Protein AF-A0A352FKL6-F1 (afdb_monomer)

pLDDT: mean 85.06, std 14.04, range [44.56, 97.81]

Nearest PDB structures (foldseek):
  7xn7-assembly1_q  TM=3.702E-01  e=4.424E+00  Komagataella phaffii
  3mv2-assembly1_B  TM=4.252E-01  e=7.227E+00  Saccharomyces cerevisiae

Solvent-accessible surface area (backbone atoms only — not comparable to full-atom values): 12739 Å² total; per-residue (Å²): 120,70,67,62,56,55,53,53,54,52,52,54,52,54,50,51,53,50,52,55,53,57,75,68,61,71,79,84,77,75,89,70,74,68,76,76,78,76,82,77,80,51,102,76,73,73,86,62,63,62,64,55,52,51,53,52,50,50,54,52,51,51,53,50,50,54,52,49,53,34,39,56,36,18,67,73,64,40,66,65,34,52,61,50,32,53,71,70,68,43,64,67,57,29,47,51,31,51,43,40,43,55,70,68,45,87,48,70,69,51,48,50,52,52,49,51,50,36,62,75,67,71,48,86,49,44,59,61,54,23,49,51,47,38,57,55,25,70,77,60,62,34,58,72,38,50,55,49,31,47,44,38,19,17,52,23,45,36,33,57,58,30,38,53,50,51,54,50,51,51,49,37,44,76,70,58,58,36,62,92,59,51,43,63,54,52,46,51,50,56,61,54,34,57,68,62,30,42,74,65,31,57,69,34,73,50,16,51,54,32,52,52,52,50,57,50,50,43,55,53,30,52,52,54,44,53,63,78,73,110

Mean predicted aligned error: 13.2 Å

Secondary structure (DSSP, 8-state):
-HHHHHHHHHHHHHHHHHHHHHHT------TT-PPP------TT--S-HHHHHHHHHHHHHHHHHHHHHHHHHHHTT-THHHHHHHHHT-HHHHHHHHHHHHHH--SHHHHHHHHHHHHHTTPPPPHHHHHHHHHHHHHS--HHHHHHHHHHHHHTT-HHHHHHHHHHHHHHHHTT-STT--HHHHHHHHHHHHTTS-HHHHHSHHHHHHHHHHHHHHHHHHHHHHHTT-

Sequence (230 aa):
MVSLFITTLAILFVLGIGLYFWQKSTPDNSERVLPPNADFNGLFGGDSSSNNQEQTQMEIAERQQEATSLIDRARNGDRAALSEAHKVGDTDLYDRVLNEFVQGVTSDPDLLSLMSFVSQNELPVNSGVAKAVIASWQKLPNRSGTIKALHFAALSNNADLFRETVEQALQLWREGKLTGISAIEMRALFEGEFWILSSHSRRSGAGFILKRTLANARRELEAAASEAQA

Structure (mmCIF, N/CA/C/O backbone):
data_AF-A0A352FKL6-F1
#
_entry.id   AF-A0A352FKL6-F1
#
loop_
_atom_site.group_PDB
_atom_site.id
_atom_site.type_symbol
_atom_site.label_atom_id
_atom_site.label_alt_id
_atom_site.label_comp_id
_atom_site.label_asym_id
_atom_site.label_entity_id
_atom_site.label_seq_id
_atom_site.pdbx_PDB_ins_code
_atom_site.Cartn_x
_atom_site.Cartn_y
_atom_site.Cartn_z
_atom_site.occupancy
_atom_site.B_iso_or_equiv
_atom_site.auth_seq_id
_atom_site.auth_comp_id
_atom_site.auth_asym_id
_atom_site.auth_atom_id
_atom_site.pdbx_PDB_model_num
ATOM 1 N N . MET A 1 1 ? -35.640 34.175 -26.283 1.00 57.66 1 MET A N 1
ATOM 2 C CA . MET A 1 1 ? -36.078 33.219 -25.238 1.00 57.66 1 MET A CA 1
ATOM 3 C C . MET A 1 1 ? -34.962 32.280 -24.772 1.00 57.66 1 MET A C 1
ATOM 5 O O . MET A 1 1 ? -34.917 31.994 -23.588 1.00 57.66 1 MET A O 1
ATOM 9 N N . VAL A 1 2 ? -34.030 31.852 -25.636 1.00 60.69 2 VAL A N 1
ATOM 10 C CA . VAL A 1 2 ? -32.923 30.935 -25.268 1.00 60.69 2 VAL A CA 1
ATOM 11 C C . VAL A 1 2 ? -31.914 31.542 -24.274 1.00 60.69 2 VAL A C 1
ATOM 13 O O . VAL A 1 2 ? -31.411 30.839 -23.404 1.00 60.69 2 VAL A O 1
ATOM 16 N N . SER A 1 3 ? -31.665 32.854 -24.332 1.00 68.00 3 SER A N 1
ATOM 17 C CA . SER A 1 3 ? -30.719 33.533 -23.431 1.00 68.00 3 SER A CA 1
ATOM 18 C C . SER A 1 3 ? -31.125 33.479 -21.955 1.00 68.00 3 SER A C 1
ATOM 20 O O . SER A 1 3 ? -30.257 33.338 -21.101 1.00 68.00 3 SER A O 1
ATOM 22 N N . LEU A 1 4 ? -32.430 33.519 -21.655 1.00 74.81 4 LEU A N 1
ATOM 23 C CA . LEU A 1 4 ? -32.937 33.491 -20.278 1.00 74.81 4 LEU A CA 1
ATOM 24 C C . LEU A 1 4 ? -32.725 32.130 -19.602 1.00 74.81 4 LEU A C 1
ATOM 26 O O . LEU A 1 4 ? -32.434 32.092 -18.405 1.00 74.81 4 LEU A O 1
ATOM 30 N N . PHE A 1 5 ? -32.806 31.035 -20.369 1.00 76.19 5 PHE A N 1
ATOM 31 C CA . PHE A 1 5 ? -32.549 29.676 -19.879 1.00 76.19 5 PHE A CA 1
ATOM 32 C C . PHE A 1 5 ? -31.075 29.458 -19.530 1.00 76.19 5 PHE A C 1
ATOM 34 O O . PHE A 1 5 ? -30.762 28.868 -18.501 1.00 76.19 5 PHE A O 1
ATOM 41 N N . ILE A 1 6 ? -30.159 29.983 -20.349 1.00 79.94 6 ILE A N 1
ATOM 42 C CA . ILE A 1 6 ? -28.717 29.844 -20.105 1.00 79.94 6 ILE A CA 1
ATOM 43 C C . ILE A 1 6 ? -28.316 30.604 -18.833 1.00 79.94 6 ILE A C 1
ATOM 45 O O . ILE A 1 6 ? -27.575 30.077 -18.004 1.00 79.94 6 ILE A O 1
ATOM 49 N N . THR A 1 7 ? -28.856 31.809 -18.624 1.00 82.12 7 THR A N 1
ATOM 50 C CA . THR A 1 7 ? -28.577 32.590 -17.410 1.00 82.12 7 THR A CA 1
ATOM 51 C C . THR A 1 7 ? -29.145 31.949 -16.146 1.00 82.12 7 THR A C 1
ATOM 53 O O . THR A 1 7 ? -28.477 31.960 -15.117 1.00 82.12 7 THR A O 1
ATOM 56 N N . THR A 1 8 ? -30.335 31.343 -16.202 1.00 85.19 8 THR A N 1
ATOM 57 C CA . THR A 1 8 ? -30.906 30.654 -15.029 1.00 85.19 8 THR A CA 1
ATOM 58 C C . THR A 1 8 ? -30.125 29.391 -14.674 1.00 85.19 8 THR A C 1
ATOM 60 O O . THR A 1 8 ? -29.881 29.147 -13.492 1.00 85.19 8 THR A O 1
ATOM 63 N N . LEU A 1 9 ? -29.662 28.633 -15.673 1.00 83.44 9 LEU A N 1
ATOM 64 C CA . LEU A 1 9 ? -28.836 27.446 -15.443 1.00 83.44 9 LEU A CA 1
ATOM 65 C C . LEU A 1 9 ? -27.482 27.808 -14.806 1.00 83.44 9 LEU A C 1
ATOM 67 O O . LEU A 1 9 ? -27.039 27.143 -13.872 1.00 83.44 9 LEU A O 1
ATOM 71 N N . ALA A 1 10 ? -26.855 28.896 -15.267 1.00 84.31 10 ALA A N 1
ATOM 72 C CA . ALA A 1 10 ? -25.588 29.375 -14.718 1.00 84.31 10 ALA A CA 1
ATOM 73 C C . ALA A 1 10 ? -25.722 29.830 -13.254 1.00 84.31 10 ALA A C 1
ATOM 75 O O . ALA A 1 10 ? -24.867 29.509 -12.430 1.00 84.31 10 ALA A O 1
ATOM 76 N N . ILE A 1 11 ? -26.813 30.523 -12.909 1.00 86.81 11 ILE A N 1
ATOM 77 C CA . ILE A 1 11 ? -27.069 30.973 -11.532 1.00 86.81 11 ILE A CA 1
ATOM 78 C C . ILE A 1 11 ? -27.266 29.774 -10.598 1.00 86.81 11 ILE A C 1
ATOM 80 O O . ILE A 1 11 ? -26.663 29.741 -9.528 1.00 86.81 11 ILE A O 1
ATOM 84 N N . LEU A 1 12 ? -28.045 28.766 -11.010 1.00 86.31 12 LEU A N 1
ATOM 85 C CA . LEU A 1 12 ? -28.245 27.544 -10.220 1.00 86.31 12 LEU A CA 1
ATOM 86 C C . LEU A 1 12 ? -26.940 26.772 -10.001 1.00 86.31 12 LEU A C 1
ATOM 88 O O . LEU A 1 12 ? -26.703 26.268 -8.905 1.00 86.31 12 LEU A O 1
ATOM 92 N N . PHE A 1 13 ? -26.077 26.721 -11.015 1.00 86.88 13 PHE A N 1
ATOM 93 C CA . PHE A 1 13 ? -24.786 26.046 -10.917 1.00 86.88 13 PHE A CA 1
ATOM 94 C C . PHE A 1 13 ? -23.852 26.731 -9.907 1.00 86.88 13 PHE A C 1
ATOM 96 O O . PHE A 1 13 ? -23.258 26.063 -9.061 1.00 86.88 13 PHE A O 1
ATOM 103 N N . VAL A 1 14 ? -23.779 28.067 -9.924 1.00 87.00 14 VAL A N 1
ATOM 104 C CA . VAL A 1 14 ? -22.982 28.838 -8.952 1.00 87.00 14 VAL A CA 1
ATOM 105 C C . VAL A 1 14 ? -23.540 28.695 -7.532 1.00 87.00 14 VAL A C 1
ATOM 107 O O . VAL A 1 14 ? -22.770 28.528 -6.586 1.00 87.00 14 VAL A O 1
ATOM 110 N N . LEU A 1 15 ? -24.867 28.693 -7.374 1.00 84.69 15 LEU A N 1
ATOM 111 C CA . LEU A 1 15 ? -25.527 28.496 -6.077 1.00 84.69 15 LEU A CA 1
ATOM 112 C C . LEU A 1 15 ? -25.261 27.099 -5.499 1.00 84.69 15 LEU A C 1
ATOM 114 O O . LEU A 1 15 ? -24.973 26.974 -4.309 1.00 84.69 15 LEU A O 1
ATOM 118 N N . GLY A 1 16 ? -25.289 26.062 -6.343 1.00 82.56 16 GLY A N 1
ATOM 119 C CA . GLY A 1 16 ? -24.963 24.692 -5.945 1.00 82.56 16 GLY A CA 1
ATOM 120 C C . GLY A 1 16 ? -23.517 24.542 -5.467 1.00 82.56 16 GLY A C 1
ATOM 121 O O . GLY A 1 16 ? -23.275 23.938 -4.424 1.00 82.56 16 GLY A O 1
ATOM 122 N N . ILE A 1 17 ? -22.557 25.153 -6.173 1.00 81.19 17 ILE A N 1
ATOM 123 C CA . ILE A 1 17 ? -21.140 25.140 -5.771 1.00 81.19 17 ILE A CA 1
ATOM 124 C C . ILE A 1 17 ? -20.932 25.912 -4.462 1.00 81.19 17 ILE A C 1
ATOM 126 O O . ILE A 1 17 ? -20.193 25.450 -3.593 1.00 81.19 17 ILE A O 1
ATOM 130 N N . GLY A 1 18 ? -21.600 27.059 -4.300 1.00 79.62 18 GLY A N 1
ATOM 131 C CA . GLY A 1 18 ? -21.535 27.856 -3.075 1.00 79.62 18 GLY A CA 1
ATOM 132 C C . GLY A 1 18 ? -22.020 27.078 -1.852 1.00 79.62 18 GLY A C 1
ATOM 133 O O . GLY A 1 18 ? -21.314 27.020 -0.847 1.00 79.62 18 GLY A O 1
ATOM 134 N N . LEU A 1 19 ? -23.175 26.412 -1.956 1.00 80.19 19 LEU A N 1
ATOM 135 C CA . LEU A 1 19 ? -23.712 25.575 -0.877 1.00 80.19 19 LEU A CA 1
ATOM 136 C C . LEU A 1 19 ? -22.824 24.357 -0.588 1.00 80.19 19 LEU A C 1
ATOM 138 O O . LEU A 1 19 ? -22.583 24.046 0.578 1.00 80.19 19 LEU A O 1
ATOM 142 N N . TYR A 1 20 ? -22.277 23.719 -1.626 1.00 82.62 20 TYR A N 1
ATOM 143 C CA . TYR A 1 20 ? -21.355 22.589 -1.477 1.00 82.62 20 TYR A CA 1
ATOM 144 C C . TYR A 1 20 ? -20.077 22.975 -0.714 1.00 82.62 20 TYR A C 1
ATOM 146 O O . TYR A 1 20 ? -19.633 22.249 0.175 1.00 82.62 20 TYR A O 1
ATOM 154 N N . PHE A 1 21 ? -19.501 24.146 -1.004 1.00 74.19 21 PHE A N 1
ATOM 155 C CA . PHE A 1 21 ? -18.330 24.645 -0.276 1.00 74.19 21 PHE A CA 1
ATOM 156 C C . PHE A 1 21 ? -18.657 25.126 1.142 1.00 74.19 21 PHE A C 1
ATOM 158 O O . PHE A 1 21 ? -17.814 24.996 2.034 1.00 74.19 21 PHE A O 1
ATOM 165 N N . TRP A 1 22 ? -19.867 25.640 1.376 1.00 68.56 22 TRP A N 1
ATOM 166 C CA . TRP A 1 22 ? -20.300 26.053 2.712 1.00 68.56 22 TRP A CA 1
ATOM 167 C C . TRP A 1 22 ? -20.508 24.851 3.637 1.00 68.56 22 TRP A C 1
ATOM 169 O O . TRP A 1 22 ? -20.069 24.880 4.783 1.00 68.56 22 TRP A O 1
ATOM 179 N N . GLN A 1 23 ? -21.047 23.744 3.116 1.00 70.56 23 GLN A N 1
ATOM 180 C CA . GLN A 1 23 ? -21.167 22.492 3.867 1.00 70.56 23 GLN A CA 1
ATOM 181 C C . GLN A 1 23 ? -19.801 21.860 4.196 1.00 70.56 23 GLN A C 1
ATOM 183 O O . GLN A 1 23 ? -19.673 21.155 5.191 1.00 70.56 23 GLN A O 1
ATOM 188 N N . LYS A 1 24 ? -18.761 22.140 3.397 1.00 54.03 24 LYS A N 1
ATOM 189 C CA . LYS A 1 24 ? -17.395 21.630 3.610 1.00 54.03 24 LYS A CA 1
ATOM 190 C C . LYS A 1 24 ? -16.517 22.537 4.490 1.00 54.03 24 LYS A C 1
ATOM 192 O O . LYS A 1 24 ? -15.362 22.205 4.735 1.00 54.03 24 LYS A O 1
ATOM 197 N N . SER A 1 25 ? -17.040 23.670 4.967 1.00 48.00 25 SER A N 1
ATOM 198 C CA . SER A 1 25 ? -16.283 24.675 5.729 1.00 48.00 25 SER A CA 1
ATOM 199 C C . SER A 1 25 ? -16.650 24.696 7.215 1.00 48.00 25 SER A C 1
ATOM 201 O O . SER A 1 25 ? -16.999 25.737 7.763 1.00 48.00 25 SER A O 1
ATOM 203 N N . THR A 1 26 ? -16.512 23.564 7.897 1.00 48.84 26 THR A N 1
ATOM 204 C CA . THR A 1 26 ? -16.105 23.587 9.308 1.00 48.84 26 THR A CA 1
ATOM 205 C C . THR A 1 26 ? -14.591 23.415 9.340 1.00 48.84 26 THR A C 1
ATOM 207 O O . THR A 1 26 ? -14.118 22.295 9.146 1.00 48.84 26 THR A O 1
ATOM 210 N N . PRO A 1 27 ? -13.800 24.490 9.515 1.00 50.38 27 PRO A N 1
ATOM 211 C CA . PRO A 1 27 ? -12.407 24.323 9.885 1.00 50.38 27 PRO A CA 1
ATOM 212 C C . PRO A 1 27 ? -12.378 23.576 11.217 1.00 50.38 27 PRO A C 1
ATOM 214 O O . PRO A 1 27 ? -12.936 24.036 12.213 1.00 50.38 27 PRO A O 1
ATOM 217 N N . ASP A 1 28 ? -11.773 22.395 11.189 1.00 46.06 28 ASP A N 1
ATOM 218 C CA . ASP A 1 28 ? -11.468 21.603 12.364 1.00 46.06 28 ASP A CA 1
ATOM 219 C C . ASP A 1 28 ? -10.537 22.420 13.271 1.00 46.06 28 ASP A C 1
ATOM 221 O O . ASP A 1 28 ? -9.339 22.557 13.028 1.00 46.06 28 ASP A O 1
ATOM 225 N N . ASN A 1 29 ? -11.131 23.046 14.283 1.00 44.56 29 ASN A N 1
ATOM 226 C CA . ASN A 1 29 ? -10.464 23.854 15.299 1.00 44.56 29 ASN A CA 1
ATOM 227 C C . ASN A 1 29 ? -9.957 22.963 16.451 1.00 44.56 29 ASN A C 1
ATOM 229 O O . ASN A 1 29 ? -9.946 23.381 17.607 1.00 44.56 29 ASN A O 1
ATOM 233 N N . SER A 1 30 ? -9.556 21.723 16.151 1.00 51.25 30 SER A N 1
ATOM 234 C CA . SER A 1 30 ? -9.080 20.762 17.154 1.00 51.25 30 SER A CA 1
ATOM 235 C C . SER A 1 30 ? -7.655 21.029 17.653 1.00 51.25 30 SER A C 1
ATOM 237 O O . SER A 1 30 ? -7.236 20.445 18.647 1.00 51.25 30 SER A O 1
ATOM 239 N N . GLU A 1 31 ? -6.911 21.970 17.068 1.00 50.03 31 GLU A N 1
ATOM 240 C CA . GLU A 1 31 ? -5.601 22.393 17.588 1.00 50.03 31 GLU A CA 1
ATOM 241 C C . GLU A 1 31 ? -5.692 23.693 18.395 1.00 50.03 31 GLU A C 1
ATOM 243 O O . GLU A 1 31 ? -5.200 24.745 17.990 1.00 50.03 31 GLU A O 1
ATOM 248 N N . ARG A 1 32 ? -6.334 23.612 19.564 1.00 46.22 32 ARG A N 1
ATOM 249 C CA . ARG A 1 32 ? -6.019 24.399 20.778 1.00 46.22 32 ARG A CA 1
ATOM 250 C C . ARG A 1 32 ? -6.857 23.898 21.954 1.00 46.22 32 ARG A C 1
ATOM 252 O O . ARG A 1 32 ? -7.491 24.669 22.671 1.00 46.22 32 ARG A O 1
ATOM 259 N N . VAL A 1 33 ? -6.852 22.586 22.175 1.00 47.16 33 VAL A N 1
ATOM 260 C CA . VAL A 1 33 ? -7.258 22.067 23.480 1.00 47.16 33 VAL A CA 1
ATOM 261 C C . VAL A 1 33 ? -6.145 22.472 24.443 1.00 47.16 33 VAL A C 1
ATOM 263 O O . VAL A 1 33 ? -5.015 21.992 24.351 1.00 47.16 33 VAL A O 1
ATOM 266 N N . LEU A 1 34 ? -6.435 23.462 25.292 1.00 58.31 34 LEU A N 1
ATOM 267 C CA . LEU A 1 34 ? -5.615 23.770 26.462 1.00 58.31 34 LEU A CA 1
ATOM 268 C C . LEU A 1 34 ? -5.349 22.454 27.214 1.00 58.31 34 LEU A C 1
ATOM 270 O O . LEU A 1 34 ? -6.233 21.593 27.218 1.00 58.31 34 LEU A O 1
ATOM 274 N N . PRO A 1 35 ? -4.170 22.268 27.842 1.00 59.06 35 PRO A N 1
ATOM 275 C CA . PRO A 1 35 ? -3.962 21.111 28.707 1.00 59.06 35 PRO A CA 1
ATOM 276 C C . PRO A 1 35 ? -5.149 21.001 29.676 1.00 59.06 35 PRO A C 1
ATOM 278 O O . PRO A 1 35 ? -5.664 22.048 30.093 1.00 59.06 35 PRO A O 1
ATOM 281 N N . PRO A 1 36 ? -5.618 19.777 29.996 1.00 64.50 36 PRO A N 1
ATOM 282 C CA . PRO A 1 36 ? -6.723 19.596 30.929 1.00 64.50 36 PRO A CA 1
ATOM 283 C C . PRO A 1 36 ? -6.439 20.443 32.165 1.00 64.50 36 PRO A C 1
ATOM 285 O O . PRO A 1 36 ? -5.296 20.462 32.634 1.00 64.50 36 PRO A O 1
ATOM 288 N N . ASN A 1 37 ? -7.447 21.209 32.604 1.00 54.00 37 ASN A N 1
ATOM 289 C CA . ASN A 1 37 ? -7.341 22.078 33.771 1.00 54.00 37 ASN A CA 1
ATOM 290 C C . ASN A 1 37 ? -6.601 21.304 34.857 1.00 54.00 37 ASN A C 1
ATOM 292 O O . ASN A 1 37 ? -7.070 20.249 35.280 1.00 54.00 37 ASN A O 1
ATOM 296 N N . ALA A 1 38 ? -5.422 21.791 35.250 1.00 56.81 38 ALA A N 1
ATOM 297 C CA . ALA A 1 38 ? -4.760 21.258 36.421 1.00 56.81 38 ALA A CA 1
ATOM 298 C C . ALA A 1 38 ? -5.783 21.368 37.551 1.00 56.81 38 ALA A C 1
ATOM 300 O O . ALA A 1 38 ? -6.256 22.472 37.828 1.00 56.81 38 ALA A O 1
ATOM 301 N N . ASP A 1 39 ? -6.184 20.229 38.118 1.00 57.25 39 ASP A N 1
ATOM 302 C CA . ASP A 1 39 ? -7.075 20.181 39.270 1.00 57.25 39 ASP A CA 1
ATOM 303 C C . ASP A 1 39 ? -6.387 20.945 40.401 1.00 57.25 39 ASP A C 1
ATOM 305 O O . ASP A 1 39 ? -5.534 20.432 41.131 1.00 57.25 39 ASP A O 1
ATOM 309 N N . PHE A 1 40 ? -6.710 22.231 40.511 1.00 50.78 40 PHE A N 1
ATOM 310 C CA . PHE A 1 40 ? -6.327 23.040 41.646 1.00 50.78 40 PHE A CA 1
ATOM 311 C C . PHE A 1 40 ? -7.201 22.569 42.803 1.00 50.78 40 PHE A C 1
ATOM 313 O O . PHE A 1 40 ? -8.286 23.098 43.038 1.00 50.78 40 PHE A O 1
ATOM 320 N N . ASN A 1 41 ? -6.716 21.550 43.514 1.00 54.62 41 ASN A N 1
ATOM 321 C CA . ASN A 1 41 ? -7.235 21.132 44.809 1.00 54.62 41 ASN A CA 1
ATOM 322 C C . ASN A 1 41 ? -7.035 22.284 45.803 1.00 54.62 41 ASN A C 1
ATOM 324 O O . ASN A 1 41 ? -6.072 22.330 46.569 1.00 54.62 41 ASN A O 1
ATOM 328 N N . GLY A 1 42 ? -7.931 23.268 45.751 1.00 54.59 42 GLY A N 1
ATOM 329 C CA . GLY A 1 42 ? -8.069 24.261 46.798 1.00 54.59 42 GLY A CA 1
ATOM 330 C C . GLY A 1 42 ? -8.491 23.562 48.086 1.00 54.59 42 GLY A C 1
ATOM 331 O O . GLY A 1 42 ? -9.318 22.652 48.060 1.00 54.59 42 GLY A O 1
ATOM 332 N N . LEU A 1 43 ? -7.966 24.023 49.222 1.00 58.56 43 LEU A N 1
ATOM 333 C CA . LEU A 1 43 ? -8.205 23.484 50.571 1.00 58.56 43 LEU A CA 1
ATOM 334 C C . LEU A 1 43 ? -9.684 23.524 51.042 1.00 58.56 43 LEU A C 1
ATOM 336 O O . LEU A 1 43 ? -9.968 23.256 52.205 1.00 58.56 43 LEU A O 1
ATOM 340 N N . PHE A 1 44 ? -10.611 23.880 50.146 1.00 61.44 44 PHE A N 1
ATOM 341 C CA . PHE A 1 44 ? -12.049 24.041 50.363 1.00 61.44 44 PHE A CA 1
ATOM 342 C C . PHE A 1 44 ? -12.909 23.402 49.247 1.00 61.44 44 PHE A C 1
ATOM 344 O O . PHE A 1 44 ? -14.096 23.705 49.144 1.00 61.44 44 PHE A O 1
ATOM 351 N N . GLY A 1 45 ? -12.340 22.548 48.386 1.00 52.97 45 GLY A N 1
ATOM 352 C CA . GLY A 1 45 ? -13.095 21.833 47.351 1.00 52.97 45 GLY A CA 1
ATOM 353 C C . GLY A 1 45 ? -13.914 20.684 47.942 1.00 52.97 45 GLY A C 1
ATOM 354 O O . GLY A 1 45 ? -13.394 19.588 48.114 1.00 52.97 45 GLY A O 1
ATOM 355 N N . GLY A 1 46 ? -15.178 20.937 48.282 1.00 51.84 46 GLY A N 1
ATOM 356 C CA . GLY A 1 46 ? -16.101 19.906 48.761 1.00 51.84 46 GLY A CA 1
ATOM 357 C C . GLY A 1 46 ? -16.483 18.904 47.664 1.00 51.84 46 GLY A C 1
ATOM 358 O O . GLY A 1 46 ? -16.921 19.312 46.588 1.00 51.84 46 GLY A O 1
ATOM 359 N N . ASP A 1 47 ? -16.294 17.614 47.958 1.00 55.03 47 ASP A N 1
ATOM 360 C CA . ASP A 1 47 ? -17.008 16.400 47.505 1.00 55.03 47 ASP A CA 1
ATOM 361 C C . ASP A 1 47 ? -17.513 16.297 46.049 1.00 55.03 47 ASP A C 1
ATOM 363 O O . ASP A 1 47 ? -18.422 15.527 45.750 1.00 55.03 47 ASP A O 1
ATOM 367 N N . SER A 1 48 ? -16.919 17.026 45.105 1.00 53.62 48 SER A N 1
ATOM 368 C CA . SER A 1 48 ? -17.293 16.974 43.680 1.00 53.62 48 SER A CA 1
ATOM 369 C C . SER A 1 48 ? -16.412 16.008 42.874 1.00 53.62 48 SER A C 1
ATOM 371 O O . SER A 1 48 ? -16.719 15.684 41.728 1.00 53.62 48 SER A O 1
ATOM 373 N N . SER A 1 49 ? -15.314 15.534 43.469 1.00 54.38 49 SER A N 1
ATOM 374 C CA . SER A 1 49 ? -14.299 14.718 42.794 1.00 54.38 49 SER A CA 1
ATOM 375 C C . SER A 1 49 ? -14.703 13.247 42.663 1.00 54.38 49 SER A C 1
ATOM 377 O O . SER A 1 49 ? -14.356 12.614 41.670 1.00 54.38 49 SER A O 1
ATOM 379 N N . SER A 1 50 ? -15.480 12.706 43.608 1.00 54.44 50 SER A N 1
ATOM 380 C CA . SER A 1 50 ? -15.842 11.280 43.619 1.00 54.44 50 SER A CA 1
ATOM 381 C C . SER A 1 50 ? -16.840 10.914 42.511 1.00 54.44 50 SER A C 1
ATOM 383 O O . SER A 1 50 ? -16.609 9.962 41.773 1.00 54.44 50 SER A O 1
ATOM 385 N N . ASN A 1 51 ? -17.889 11.721 42.301 1.00 56.94 51 ASN A N 1
ATOM 386 C CA . ASN A 1 51 ? -18.893 11.451 41.258 1.00 56.94 51 ASN A CA 1
ATOM 387 C C . ASN A 1 51 ? -18.333 11.589 39.831 1.00 56.94 51 ASN A C 1
ATOM 389 O O . ASN A 1 51 ? -18.680 10.798 38.956 1.00 56.94 51 ASN A O 1
ATOM 393 N N . ASN A 1 52 ? -17.440 12.557 39.589 1.00 59.59 52 ASN A N 1
ATOM 394 C CA . ASN A 1 52 ? -16.818 12.733 38.272 1.00 59.59 52 ASN A CA 1
ATOM 395 C C . ASN A 1 52 ? -15.798 11.625 37.965 1.00 59.59 52 ASN A C 1
ATOM 397 O O . ASN A 1 52 ? -15.694 11.187 36.819 1.00 59.59 52 ASN A O 1
ATOM 401 N N . GLN A 1 53 ? -15.068 11.135 38.972 1.00 61.88 53 GLN A N 1
ATOM 402 C CA . GLN A 1 53 ? -14.143 10.013 38.798 1.00 61.88 53 GLN A CA 1
ATOM 403 C C . GLN A 1 53 ? -14.873 8.694 38.522 1.00 61.88 53 GLN A C 1
ATOM 405 O O . GLN A 1 53 ? -14.405 7.920 37.689 1.00 61.88 53 GLN A O 1
ATOM 410 N N . GLU A 1 54 ? -16.016 8.445 39.164 1.00 64.69 54 GLU A N 1
ATOM 411 C CA . GLU A 1 54 ? -16.828 7.242 38.931 1.00 64.69 54 GLU A CA 1
ATOM 412 C C . GLU A 1 54 ? -17.515 7.256 37.557 1.00 64.69 54 GLU A C 1
ATOM 414 O O . GLU A 1 54 ? -17.484 6.248 36.852 1.00 64.69 54 GLU A O 1
ATOM 419 N N . GLN A 1 55 ? -18.059 8.400 37.123 1.00 67.56 55 GLN A N 1
ATOM 420 C CA . GLN A 1 55 ? -18.629 8.548 35.775 1.00 67.56 55 GLN A CA 1
ATOM 421 C C . GLN A 1 55 ? -17.574 8.372 34.678 1.00 67.56 55 GLN A C 1
ATOM 423 O O . GLN A 1 55 ? -17.804 7.642 33.715 1.00 67.56 55 GLN A O 1
ATOM 428 N N . THR A 1 56 ? -16.387 8.957 34.861 1.00 73.50 56 THR A N 1
ATOM 429 C CA . THR A 1 56 ? -15.276 8.801 33.909 1.00 73.50 56 THR A CA 1
ATOM 430 C C . THR A 1 56 ? -14.795 7.345 33.846 1.00 73.50 56 THR A C 1
ATOM 432 O O . THR A 1 56 ? -14.496 6.836 32.770 1.00 73.50 56 THR A O 1
ATOM 435 N N . GLN A 1 57 ? -14.745 6.639 34.982 1.00 77.69 57 GLN A N 1
ATOM 436 C CA . GLN A 1 57 ? -14.358 5.223 35.018 1.00 77.69 57 GLN A CA 1
ATOM 437 C C . GLN A 1 57 ? -15.390 4.310 34.350 1.00 77.69 57 GLN A C 1
ATOM 439 O O . GLN A 1 57 ? -14.996 3.395 33.626 1.00 77.69 57 GLN A O 1
ATOM 444 N N . MET A 1 58 ? -16.688 4.560 34.555 1.00 75.94 58 MET A N 1
ATOM 445 C CA . MET A 1 58 ? -17.751 3.803 33.887 1.00 75.94 58 MET A CA 1
ATOM 446 C C . MET A 1 58 ? -17.711 3.999 32.369 1.00 75.94 58 MET A C 1
ATOM 448 O O . MET A 1 58 ? -17.721 3.014 31.637 1.00 75.94 58 MET A O 1
ATOM 452 N N . GLU A 1 59 ? -17.549 5.234 31.892 1.00 80.56 59 GLU A N 1
ATOM 453 C CA . GLU A 1 59 ? -17.473 5.521 30.455 1.00 80.56 59 GLU A CA 1
ATOM 454 C C . GLU A 1 59 ? -16.236 4.879 29.794 1.00 80.56 59 GLU A C 1
ATOM 456 O O . GLU A 1 59 ? -16.318 4.335 28.691 1.00 80.56 59 GLU A O 1
ATOM 461 N N . ILE A 1 60 ? -15.082 4.876 30.474 1.00 82.56 60 ILE A N 1
ATOM 462 C CA . ILE A 1 60 ? -13.874 4.189 29.986 1.00 82.56 60 ILE A CA 1
ATOM 463 C C . ILE A 1 60 ? -14.092 2.671 29.924 1.00 82.56 60 ILE A C 1
ATOM 465 O O . ILE A 1 60 ? -13.665 2.031 28.959 1.00 82.56 60 ILE A O 1
ATOM 469 N N . ALA A 1 61 ? -14.747 2.092 30.934 1.00 84.31 61 ALA A N 1
ATOM 470 C CA . ALA A 1 61 ? -15.028 0.661 30.981 1.00 84.31 61 ALA A CA 1
ATOM 471 C C . ALA A 1 61 ? -15.999 0.236 29.870 1.00 84.31 61 ALA A C 1
ATOM 473 O O . ALA A 1 61 ? -15.751 -0.771 29.205 1.00 84.31 61 ALA A O 1
ATOM 474 N N . GLU A 1 62 ? -17.052 1.017 29.621 1.00 84.44 62 GLU A N 1
ATOM 475 C CA . GLU A 1 62 ? -18.000 0.781 28.526 1.00 84.44 62 GLU A CA 1
ATOM 476 C C . GLU A 1 62 ? -17.298 0.838 27.164 1.00 84.44 62 GLU A C 1
ATOM 478 O O . GLU A 1 62 ? -17.372 -0.125 26.398 1.00 84.44 62 GLU A O 1
ATOM 483 N N . ARG A 1 63 ? -16.498 1.882 26.896 1.00 84.12 63 ARG A N 1
ATOM 484 C CA . ARG A 1 63 ? -15.717 1.967 25.647 1.00 84.12 63 ARG A CA 1
ATOM 485 C C . ARG A 1 63 ? -14.740 0.803 25.482 1.00 84.12 63 ARG A C 1
ATOM 487 O O . ARG A 1 63 ? -14.548 0.310 24.372 1.00 84.12 63 ARG A O 1
ATOM 494 N N . GLN A 1 64 ? -14.108 0.341 26.563 1.00 85.12 64 GLN A N 1
ATOM 495 C CA . GLN A 1 64 ? -13.221 -0.826 26.513 1.00 85.12 64 GLN A CA 1
ATOM 496 C C . GLN A 1 64 ? -13.975 -2.125 26.223 1.00 85.12 64 GLN A C 1
ATOM 498 O O . GLN A 1 64 ? -13.462 -2.972 25.484 1.00 85.12 64 GLN A O 1
ATOM 503 N N . GLN A 1 65 ? -15.176 -2.296 26.773 1.00 87.06 65 GLN A N 1
ATOM 504 C CA . GLN A 1 65 ? -16.023 -3.450 26.480 1.00 87.06 65 GLN A CA 1
ATOM 505 C C . GLN A 1 65 ? -16.464 -3.449 25.015 1.00 87.06 65 GLN A C 1
ATOM 507 O O . GLN A 1 65 ? -16.309 -4.466 24.336 1.00 87.06 65 GLN A O 1
ATOM 512 N N . GLU A 1 66 ? -16.920 -2.306 24.500 1.00 88.31 66 GLU A N 1
ATOM 513 C CA . GLU A 1 66 ? -17.278 -2.145 23.089 1.00 88.31 66 GLU A CA 1
ATOM 514 C C . GLU A 1 66 ? -16.085 -2.442 22.174 1.00 88.31 66 GLU A C 1
ATOM 516 O O . GLU A 1 66 ? -16.190 -3.276 21.271 1.00 88.31 66 GLU A O 1
ATOM 521 N N . ALA A 1 67 ? -14.918 -1.858 22.464 1.00 88.81 67 ALA A N 1
ATOM 522 C CA . ALA A 1 67 ? -13.684 -2.117 21.729 1.00 88.81 67 ALA A CA 1
ATOM 523 C C . ALA A 1 67 ? -13.315 -3.609 21.709 1.00 88.81 67 ALA A C 1
ATOM 525 O O . ALA A 1 67 ? -12.949 -4.150 20.665 1.00 88.81 67 ALA A O 1
ATOM 526 N N . THR A 1 68 ? -13.439 -4.291 22.850 1.00 90.81 68 THR A N 1
ATOM 527 C CA . THR A 1 68 ? -13.151 -5.729 22.958 1.00 90.81 68 THR A CA 1
ATOM 528 C C . THR A 1 68 ? -14.142 -6.546 22.132 1.00 90.81 68 THR A C 1
ATOM 530 O O . THR A 1 68 ? -13.732 -7.430 21.382 1.00 90.81 68 THR A O 1
ATOM 533 N N . SER A 1 69 ? -15.432 -6.198 22.180 1.00 93.44 69 SER A N 1
ATOM 534 C CA . SER A 1 69 ? -16.467 -6.879 21.398 1.00 93.44 69 SER A CA 1
ATOM 535 C C . SER A 1 69 ? -16.235 -6.765 19.885 1.00 93.44 69 SER A C 1
ATOM 537 O O . SER A 1 69 ? -16.418 -7.741 19.156 1.00 93.44 69 SER A O 1
ATOM 539 N N . LEU A 1 70 ? -15.772 -5.603 19.405 1.00 93.06 70 LEU A N 1
ATOM 540 C CA . LEU A 1 70 ? -15.447 -5.379 17.994 1.00 93.06 70 LEU A CA 1
ATOM 541 C C . LEU A 1 70 ? -14.228 -6.197 17.559 1.00 93.06 70 LEU A C 1
ATOM 543 O O . LEU A 1 70 ? -14.233 -6.783 16.477 1.00 93.06 70 LEU A O 1
ATOM 547 N N . ILE A 1 71 ? -13.209 -6.282 18.414 1.00 92.50 71 ILE A N 1
ATOM 548 C CA . ILE A 1 71 ? -12.013 -7.097 18.171 1.00 92.50 71 ILE A CA 1
ATOM 549 C C . ILE A 1 71 ? -12.371 -8.587 18.105 1.00 92.50 71 ILE A C 1
ATOM 551 O O . ILE A 1 71 ? -11.953 -9.280 17.177 1.00 92.50 71 ILE A O 1
ATOM 555 N N . ASP A 1 72 ? -13.181 -9.090 19.035 1.00 92.06 72 ASP A N 1
ATOM 556 C CA . ASP A 1 72 ? -13.581 -10.499 19.035 1.00 92.06 72 ASP A CA 1
ATOM 557 C C . ASP A 1 72 ? -14.477 -10.840 17.837 1.00 92.06 72 ASP A C 1
ATOM 559 O O . ASP A 1 72 ? -14.338 -11.901 17.226 1.00 92.06 72 ASP A O 1
ATOM 563 N N . ARG A 1 73 ? -15.356 -9.923 17.420 1.00 92.00 73 ARG A N 1
ATOM 564 C CA . ARG A 1 73 ? -16.121 -10.062 16.171 1.00 92.00 73 ARG A CA 1
ATOM 565 C C . ARG A 1 73 ? -15.214 -10.098 14.944 1.00 92.00 73 ARG A C 1
ATOM 567 O O . ARG A 1 73 ? -15.414 -10.944 14.071 1.00 92.00 73 ARG A O 1
ATOM 574 N N . ALA A 1 74 ? -14.182 -9.257 14.903 1.00 91.44 74 ALA A N 1
ATOM 575 C CA . ALA A 1 74 ? -13.199 -9.263 13.825 1.00 91.44 74 ALA A CA 1
ATOM 576 C C . ALA A 1 74 ? -12.432 -10.586 13.732 1.00 91.44 74 ALA A C 1
ATOM 578 O O . ALA A 1 74 ? -12.288 -11.134 12.640 1.00 91.44 74 ALA A O 1
ATOM 579 N N . ARG A 1 75 ? -12.033 -11.158 14.874 1.00 90.75 75 ARG A N 1
ATOM 580 C CA . ARG A 1 75 ? -11.411 -12.494 14.939 1.00 90.75 75 ARG A CA 1
ATOM 581 C C . ARG A 1 75 ? -12.307 -13.598 14.392 1.00 90.75 75 ARG A C 1
ATOM 583 O O . ARG A 1 75 ? -11.818 -14.537 13.774 1.00 90.75 75 ARG A O 1
ATOM 590 N N . ASN A 1 76 ? -13.616 -13.466 14.586 1.00 89.75 76 ASN A N 1
ATOM 591 C CA . ASN A 1 76 ? -14.610 -14.390 14.046 1.00 89.75 76 ASN A CA 1
ATOM 592 C C . ASN A 1 76 ? -14.961 -14.117 12.568 1.00 89.75 76 ASN A C 1
ATOM 594 O O . ASN A 1 76 ? -15.807 -14.809 12.002 1.00 89.75 76 ASN A O 1
ATOM 598 N N . GLY A 1 77 ? -14.324 -13.130 11.928 1.00 87.12 77 GLY A N 1
ATOM 599 C CA . GLY A 1 77 ? -14.515 -12.806 10.515 1.00 87.12 77 GLY A CA 1
ATOM 600 C C . GLY A 1 77 ? -15.686 -11.863 10.213 1.00 87.12 77 GLY A C 1
ATOM 601 O O . GLY A 1 77 ? -16.019 -11.675 9.040 1.00 87.12 77 GLY A O 1
ATOM 602 N N . ASP A 1 78 ? -16.309 -11.245 11.223 1.00 91.75 78 ASP A N 1
ATOM 603 C CA . ASP A 1 78 ? -17.441 -10.331 11.029 1.00 91.75 78 ASP A CA 1
ATOM 604 C C . ASP A 1 78 ? -16.992 -8.948 10.533 1.00 91.75 78 ASP A C 1
ATOM 606 O O . ASP A 1 78 ? -16.666 -8.048 11.309 1.00 91.75 78 ASP A O 1
ATOM 610 N N . ARG A 1 79 ? -17.021 -8.760 9.211 1.00 90.25 79 ARG A N 1
ATOM 611 C CA . ARG A 1 79 ? -16.586 -7.523 8.538 1.00 90.25 79 ARG A CA 1
ATOM 612 C C . A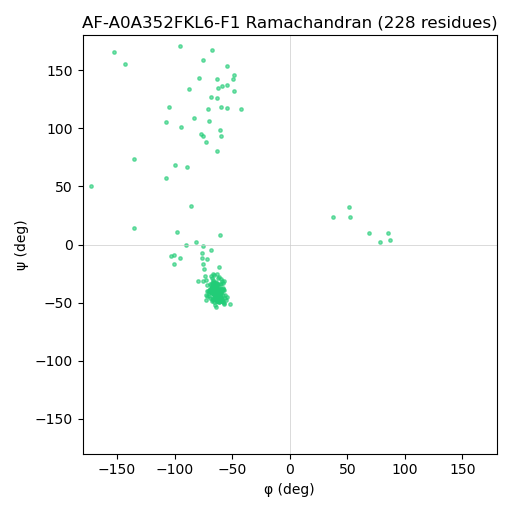RG A 1 79 ? -17.386 -6.280 8.929 1.00 90.25 79 ARG A C 1
ATOM 614 O O . ARG A 1 79 ? -16.872 -5.179 8.743 1.00 90.25 79 ARG A O 1
ATOM 621 N N . ALA A 1 80 ? -18.596 -6.419 9.483 1.00 90.94 80 ALA A N 1
ATOM 622 C CA . ALA A 1 80 ? -19.347 -5.265 9.977 1.00 90.94 80 ALA A CA 1
ATOM 623 C C . ALA A 1 80 ? -18.601 -4.549 11.116 1.00 90.94 80 ALA A C 1
ATOM 625 O O . ALA A 1 80 ? -18.686 -3.325 11.221 1.00 90.94 80 ALA A O 1
ATOM 626 N N . ALA A 1 81 ? -17.780 -5.281 11.883 1.00 91.75 81 ALA A N 1
ATOM 627 C CA . ALA A 1 81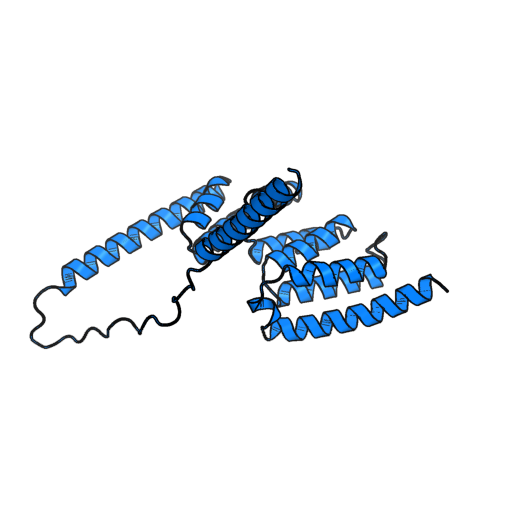 ? -16.951 -4.717 12.944 1.00 91.75 81 ALA A CA 1
ATOM 628 C C . ALA A 1 81 ? -15.974 -3.640 12.436 1.00 91.75 81 ALA A C 1
ATOM 630 O O . ALA A 1 81 ? -15.702 -2.684 13.156 1.00 91.75 81 ALA A O 1
ATOM 631 N N . LEU A 1 82 ? -15.490 -3.730 11.187 1.00 91.12 82 LEU A N 1
ATOM 632 C CA . LEU A 1 82 ? -14.637 -2.691 10.589 1.00 91.12 82 LEU A CA 1
ATOM 633 C C . LEU A 1 82 ? -15.394 -1.390 10.350 1.00 91.12 82 LEU A C 1
ATOM 635 O O . LEU A 1 82 ? -14.909 -0.311 10.685 1.00 91.12 82 LEU A O 1
ATOM 639 N N . SER A 1 83 ? -16.585 -1.491 9.763 1.00 91.94 83 SER 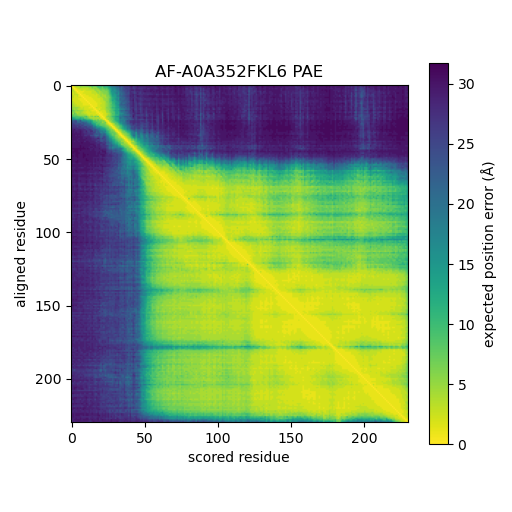A N 1
ATOM 640 C CA . SER A 1 83 ? -17.424 -0.327 9.489 1.00 91.94 83 SER A CA 1
ATOM 641 C C . SER A 1 83 ? -17.910 0.324 10.781 1.00 91.94 83 SER A C 1
ATOM 643 O O . SER A 1 83 ? -18.020 1.544 10.845 1.00 91.94 83 SER A O 1
ATOM 645 N N . GLU A 1 84 ? -18.194 -0.471 11.811 1.00 90.56 84 GLU A N 1
ATOM 646 C CA . GLU A 1 84 ? -18.554 0.027 13.139 1.00 90.56 84 GLU A CA 1
ATOM 647 C C . GLU A 1 84 ? -17.369 0.715 13.820 1.00 90.56 84 GLU A C 1
ATOM 649 O O . GLU A 1 84 ? -17.508 1.865 14.226 1.00 90.56 84 GLU A O 1
ATOM 654 N N . ALA A 1 85 ? -16.187 0.090 13.842 1.00 90.75 85 ALA A N 1
ATOM 655 C CA . ALA A 1 85 ? -14.979 0.702 14.396 1.00 90.75 85 ALA A CA 1
ATOM 656 C C . ALA A 1 85 ? -14.628 2.026 13.696 1.00 90.75 85 ALA A C 1
ATOM 658 O O . ALA A 1 85 ? -14.267 2.998 14.353 1.00 90.75 85 ALA A O 1
ATOM 659 N N . HIS A 1 86 ? -14.805 2.105 12.373 1.00 91.19 86 HIS A N 1
ATOM 660 C CA . HIS A 1 86 ? -14.584 3.348 11.636 1.00 91.19 86 HIS A CA 1
ATOM 661 C C . HIS A 1 86 ? -15.569 4.461 12.038 1.00 91.19 86 HIS A C 1
ATOM 663 O O . HIS A 1 86 ? -15.172 5.618 12.156 1.00 91.19 86 HIS A O 1
ATOM 669 N N . LYS A 1 87 ? -16.841 4.124 12.301 1.00 90.69 87 LYS A N 1
ATOM 670 C CA . LYS A 1 87 ? -17.867 5.092 12.737 1.00 90.69 87 LYS A CA 1
ATOM 671 C C . LYS A 1 87 ? -17.611 5.658 14.131 1.00 90.69 87 LYS A C 1
ATOM 673 O O . LYS A 1 87 ? -18.020 6.786 14.388 1.00 90.69 87 LYS A O 1
ATOM 678 N N . VAL A 1 88 ? -16.950 4.900 15.007 1.00 89.00 88 VAL A N 1
ATOM 679 C CA . VAL A 1 88 ? -16.542 5.377 16.341 1.00 89.00 88 VAL A CA 1
ATOM 680 C C . VAL A 1 88 ? -15.538 6.534 16.229 1.00 89.00 88 VAL A C 1
ATOM 682 O O . VAL A 1 88 ? -15.470 7.375 17.120 1.00 89.00 88 VAL A O 1
ATOM 685 N N . GLY A 1 89 ? -14.786 6.617 15.124 1.00 85.00 89 GLY A N 1
ATOM 686 C CA . GLY A 1 89 ? -13.800 7.675 14.883 1.00 85.00 89 GLY A CA 1
ATOM 687 C C . GLY A 1 89 ? -12.474 7.478 15.628 1.00 85.00 89 GLY A C 1
ATOM 688 O O . GLY A 1 89 ? -11.575 8.307 15.500 1.00 85.00 89 GLY A O 1
ATOM 689 N N . ASP A 1 90 ? -12.325 6.378 16.370 1.00 89.12 90 ASP A N 1
ATOM 690 C CA . ASP A 1 90 ? -11.068 5.985 17.004 1.00 89.12 90 ASP A CA 1
ATOM 691 C C . ASP A 1 90 ? -10.180 5.250 15.985 1.00 89.12 90 ASP A C 1
ATOM 693 O O . ASP A 1 90 ? -10.455 4.118 15.573 1.00 89.12 90 ASP A O 1
ATOM 697 N N . THR A 1 91 ? -9.108 5.926 15.563 1.00 88.81 91 THR A N 1
ATOM 698 C CA . THR A 1 91 ? -8.168 5.402 14.561 1.00 88.81 91 THR A CA 1
ATOM 699 C C . THR A 1 91 ? -7.393 4.199 15.097 1.00 88.81 91 THR A C 1
ATOM 701 O O . THR A 1 91 ? -7.173 3.243 14.355 1.00 88.81 91 THR A O 1
ATOM 704 N N . ASP A 1 92 ? -7.036 4.196 16.384 1.00 90.44 92 ASP A N 1
ATOM 705 C CA . ASP A 1 92 ? -6.264 3.111 16.992 1.00 90.44 92 ASP A CA 1
ATOM 706 C C . ASP A 1 92 ? -7.124 1.851 17.129 1.00 90.44 92 ASP A C 1
ATOM 708 O O . ASP A 1 92 ? -6.665 0.736 16.857 1.00 90.44 92 ASP A O 1
ATOM 712 N N . LEU A 1 93 ? -8.397 2.011 17.504 1.00 91.44 93 LEU A N 1
ATOM 713 C CA . LEU A 1 93 ? -9.350 0.903 17.542 1.00 91.44 93 LEU A CA 1
ATOM 714 C C . LEU A 1 93 ? -9.578 0.317 16.148 1.00 91.44 93 LEU A C 1
ATOM 716 O O . LEU A 1 93 ? -9.485 -0.901 15.977 1.00 91.44 93 LEU A O 1
ATOM 720 N N . TYR A 1 94 ? -9.841 1.168 15.153 1.00 92.56 94 TYR A N 1
ATOM 721 C CA . TYR A 1 94 ? -10.002 0.734 13.768 1.00 92.56 94 TYR A CA 1
ATOM 722 C C . TYR A 1 94 ? -8.774 -0.042 13.275 1.00 92.56 94 TYR A C 1
ATOM 724 O O . TYR A 1 94 ? -8.913 -1.141 12.732 1.00 92.56 94 TYR A O 1
ATOM 732 N N . ASP A 1 95 ? -7.571 0.472 13.536 1.00 92.31 95 ASP A N 1
ATOM 733 C CA . ASP A 1 95 ? -6.327 -0.179 13.139 1.00 92.31 95 ASP A CA 1
ATOM 734 C C . ASP A 1 95 ? -6.144 -1.539 13.816 1.00 92.31 95 ASP A C 1
ATOM 736 O O . ASP A 1 95 ? -5.708 -2.493 13.166 1.00 92.31 95 ASP A O 1
ATOM 740 N N . ARG A 1 96 ? -6.502 -1.669 15.099 1.00 91.88 96 ARG A N 1
ATOM 741 C CA . ARG A 1 96 ? -6.471 -2.955 15.811 1.00 91.88 96 ARG A CA 1
ATOM 742 C C . ARG A 1 96 ? -7.443 -3.959 15.203 1.00 91.88 96 ARG A C 1
ATOM 744 O O . ARG A 1 96 ? -7.030 -5.076 14.907 1.00 91.88 96 ARG A O 1
ATOM 751 N N . VAL A 1 97 ? -8.691 -3.557 14.968 1.00 92.94 97 VAL A N 1
ATOM 752 C CA . VAL A 1 97 ? -9.722 -4.400 14.341 1.00 92.94 97 VAL A CA 1
ATOM 753 C C . VAL A 1 97 ? -9.260 -4.858 12.954 1.00 92.94 97 VAL A C 1
ATOM 755 O O . VAL A 1 97 ? -9.307 -6.047 12.645 1.00 92.94 97 VAL A O 1
ATOM 758 N N . LEU A 1 98 ? -8.732 -3.946 12.136 1.00 92.38 98 LEU A N 1
ATOM 759 C CA . LEU A 1 98 ? -8.224 -4.260 10.801 1.00 92.38 98 LEU A CA 1
ATOM 760 C C . LEU A 1 98 ? -7.004 -5.186 10.824 1.00 92.38 98 LEU A C 1
ATOM 762 O O . LEU A 1 98 ? -6.900 -6.085 9.990 1.00 92.38 98 LEU A O 1
ATOM 766 N N . ASN A 1 99 ? -6.109 -5.027 11.797 1.00 92.50 99 ASN A N 1
ATOM 767 C CA . ASN A 1 99 ? -4.966 -5.923 11.962 1.00 92.50 99 ASN A CA 1
ATOM 768 C C . ASN A 1 99 ? -5.381 -7.347 12.356 1.00 92.50 99 ASN A C 1
ATOM 770 O O . ASN A 1 99 ? -4.736 -8.293 11.911 1.00 92.50 99 ASN A O 1
ATOM 774 N N . GLU A 1 100 ? -6.448 -7.523 13.136 1.00 92.75 100 GLU A N 1
ATOM 775 C CA . GLU A 1 100 ? -6.979 -8.855 13.472 1.00 92.75 100 GLU A CA 1
ATOM 776 C C . GLU A 1 100 ? -7.500 -9.572 12.216 1.00 92.75 100 GLU A C 1
ATOM 778 O O . GLU A 1 100 ? -7.194 -10.746 12.007 1.00 92.75 100 GLU A O 1
ATOM 783 N N . PHE A 1 101 ? -8.170 -8.854 11.304 1.00 90.56 101 PHE A N 1
ATOM 784 C CA . PHE A 1 101 ? -8.538 -9.415 9.998 1.00 90.56 101 PHE A CA 1
ATOM 785 C C . PHE A 1 101 ? -7.318 -9.850 9.192 1.00 90.56 101 PHE A C 1
ATOM 787 O O . PHE A 1 101 ? -7.319 -10.939 8.628 1.00 90.56 101 PHE A O 1
ATOM 794 N N . VAL A 1 102 ? -6.270 -9.025 9.146 1.00 90.88 102 VAL A N 1
ATOM 795 C CA . VAL A 1 102 ? -5.034 -9.358 8.421 1.00 90.88 102 VAL A CA 1
ATOM 796 C C . VAL A 1 102 ? -4.337 -10.579 9.022 1.00 90.88 102 VAL A C 1
ATOM 798 O O . VAL A 1 102 ? -3.815 -11.400 8.275 1.00 90.88 102 VAL A O 1
ATOM 801 N N . GLN A 1 103 ? -4.342 -10.734 10.347 1.00 89.19 103 GLN A N 1
ATOM 802 C CA . GLN A 1 103 ? -3.778 -11.915 11.011 1.00 89.19 103 GLN A CA 1
ATOM 803 C C . GLN A 1 103 ? -4.585 -13.189 10.728 1.00 89.19 103 GLN A C 1
ATOM 805 O O . GLN A 1 103 ? -4.004 -14.267 10.624 1.00 89.19 103 GLN A O 1
ATOM 810 N N . GLY A 1 104 ? -5.907 -13.067 10.575 1.00 85.06 104 GLY A N 1
ATOM 811 C CA . GLY A 1 104 ? -6.792 -14.177 10.213 1.00 85.06 104 GLY A CA 1
ATOM 812 C C . GLY A 1 104 ? -6.745 -14.581 8.734 1.00 85.06 104 GLY A C 1
ATOM 813 O O . GLY A 1 104 ? -7.276 -15.631 8.372 1.00 85.06 104 GLY A O 1
ATOM 814 N N . VAL A 1 105 ? -6.120 -13.785 7.861 1.00 87.69 105 VAL A N 1
ATOM 815 C CA . VAL A 1 105 ? -5.983 -14.099 6.431 1.00 87.69 105 VAL A CA 1
ATOM 816 C C . VAL A 1 105 ? -4.990 -15.246 6.241 1.00 87.69 105 VAL A C 1
ATOM 818 O O . VAL A 1 105 ? -3.796 -15.113 6.501 1.00 87.69 105 VAL A O 1
ATOM 821 N N . THR A 1 106 ?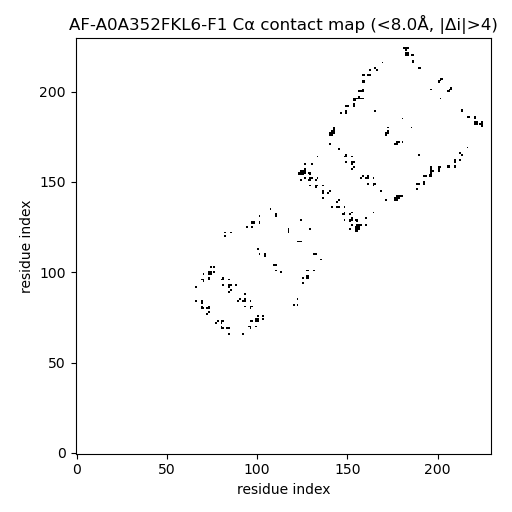 -5.480 -16.372 5.719 1.00 83.25 106 THR A N 1
ATOM 822 C CA . THR A 1 106 ? -4.652 -17.563 5.452 1.00 83.25 106 THR A CA 1
ATOM 823 C C . THR A 1 106 ? -4.259 -17.709 3.982 1.00 83.25 106 THR A C 1
ATOM 825 O O . THR A 1 106 ? -3.325 -18.447 3.664 1.00 83.25 106 THR A O 1
ATOM 828 N N . SER A 1 107 ? -4.940 -16.997 3.077 1.00 83.69 107 SER A N 1
ATOM 829 C CA . SER A 1 107 ? -4.775 -17.140 1.630 1.00 83.69 107 SER A CA 1
ATOM 830 C C . SER A 1 107 ? -4.879 -15.807 0.873 1.00 83.69 107 SER A C 1
ATOM 832 O O . SER A 1 107 ? -5.515 -14.856 1.330 1.00 83.69 107 SER A O 1
ATOM 834 N N . ASP A 1 108 ? -4.274 -15.728 -0.319 1.00 81.12 108 ASP A N 1
ATOM 835 C CA . ASP A 1 108 ? -4.354 -14.531 -1.174 1.00 81.12 108 ASP A CA 1
ATOM 836 C C . ASP A 1 108 ? -5.802 -14.156 -1.575 1.00 81.12 108 ASP A C 1
ATOM 838 O O . ASP A 1 108 ? -6.120 -12.963 -1.593 1.00 81.12 108 ASP A O 1
ATOM 842 N N . PRO A 1 109 ? -6.718 -15.108 -1.863 1.00 86.50 109 PRO A N 1
ATOM 843 C CA . PRO A 1 109 ? -8.133 -14.795 -2.075 1.00 86.50 109 PRO A CA 1
ATOM 844 C C . PRO A 1 109 ? -8.806 -14.114 -0.878 1.00 86.50 109 PRO A C 1
ATOM 846 O O . PRO A 1 109 ? -9.589 -13.183 -1.077 1.00 86.50 109 PRO A O 1
ATOM 849 N N . ASP A 1 110 ? -8.482 -14.525 0.352 1.00 86.50 110 ASP A N 1
ATOM 850 C CA . ASP A 1 110 ? -9.039 -13.906 1.561 1.00 86.50 110 ASP A CA 1
ATOM 851 C C . ASP A 1 110 ? -8.552 -12.464 1.703 1.00 86.50 110 ASP A C 1
ATOM 853 O O . ASP A 1 110 ? -9.350 -11.561 1.974 1.00 86.50 110 ASP A O 1
ATOM 857 N N . LEU A 1 111 ? -7.263 -12.230 1.424 1.00 87.12 111 LEU A N 1
ATOM 858 C CA . LEU A 1 111 ? -6.688 -10.889 1.398 1.00 87.12 111 LEU A CA 1
ATOM 859 C C . LEU A 1 111 ? -7.397 -10.010 0.367 1.00 87.12 111 LEU A C 1
ATOM 861 O O . LEU A 1 111 ? -7.819 -8.901 0.681 1.00 87.12 111 LEU A O 1
ATOM 865 N N . LEU A 1 112 ? -7.586 -10.512 -0.856 1.00 86.12 112 LEU A N 1
ATOM 866 C CA . LEU A 1 112 ? -8.299 -9.790 -1.911 1.00 86.12 112 LEU A CA 1
ATOM 867 C C . LEU A 1 112 ? -9.754 -9.499 -1.531 1.00 86.12 112 LEU A C 1
ATOM 869 O O . LEU A 1 112 ? -10.263 -8.424 -1.847 1.00 86.12 112 LEU A O 1
ATOM 873 N N . SER A 1 113 ? -10.418 -10.425 -0.840 1.00 90.12 113 SER A N 1
ATOM 874 C CA . SER A 1 113 ? -11.788 -10.241 -0.368 1.00 90.12 113 SER A CA 1
ATOM 875 C C . SER A 1 113 ? -11.882 -9.150 0.702 1.00 90.12 113 SER A C 1
ATOM 877 O O . SER A 1 113 ? -12.777 -8.304 0.631 1.00 90.12 113 SER A O 1
ATOM 879 N N . LEU A 1 114 ? -10.938 -9.120 1.650 1.00 89.38 114 LEU A N 1
ATOM 880 C CA . LEU A 1 114 ? -10.805 -8.035 2.624 1.00 89.38 114 LEU A CA 1
ATOM 881 C C . LEU A 1 114 ? -10.535 -6.700 1.915 1.00 89.38 114 LEU A C 1
ATOM 883 O O . LEU A 1 114 ? -11.177 -5.698 2.214 1.00 89.38 114 LEU A O 1
ATOM 887 N N . MET A 1 115 ? -9.645 -6.696 0.922 1.00 86.62 115 MET A N 1
ATOM 888 C CA . MET A 1 115 ? -9.271 -5.487 0.185 1.00 86.62 115 MET A CA 1
ATOM 889 C C . MET A 1 115 ? -10.436 -4.918 -0.620 1.00 86.62 115 MET A C 1
ATOM 891 O O . MET A 1 115 ? -10.665 -3.711 -0.620 1.00 86.62 115 MET A O 1
ATOM 895 N N . SER A 1 116 ? -11.203 -5.789 -1.275 1.00 87.62 116 SER A N 1
ATOM 896 C CA . SER A 1 116 ? -12.417 -5.396 -1.984 1.00 87.62 116 SER A CA 1
ATOM 897 C C . SER A 1 116 ? -13.437 -4.782 -1.029 1.00 87.62 116 SER A C 1
ATOM 899 O O . SER A 1 116 ? -14.074 -3.797 -1.384 1.00 87.62 116 SER A O 1
ATOM 901 N N . PHE A 1 117 ? -13.579 -5.327 0.183 1.00 89.31 117 PHE A N 1
ATOM 902 C CA . PHE A 1 117 ? -14.486 -4.779 1.189 1.00 89.31 117 PHE A CA 1
ATOM 903 C C . PHE A 1 117 ? -14.041 -3.392 1.670 1.00 89.31 117 PHE A C 1
ATOM 905 O O . PHE A 1 117 ? -14.856 -2.472 1.700 1.00 89.31 117 PHE A O 1
ATOM 912 N N . VAL A 1 118 ? -12.755 -3.221 1.988 1.00 89.00 118 VAL A N 1
ATOM 913 C CA . VAL A 1 118 ? -12.181 -1.932 2.411 1.00 89.00 118 VAL A CA 1
ATOM 914 C C . VAL A 1 118 ? -12.352 -0.875 1.317 1.00 89.00 118 VAL A C 1
ATOM 916 O O . VAL A 1 118 ? -12.835 0.218 1.593 1.00 89.00 118 VAL A O 1
ATOM 919 N N . SER A 1 119 ? -12.053 -1.221 0.061 1.00 85.56 119 SER A N 1
ATOM 920 C CA . SER A 1 119 ? -12.192 -0.302 -1.073 1.00 85.56 119 SER A CA 1
ATOM 921 C C . SER A 1 119 ? -13.649 0.060 -1.385 1.00 85.56 119 SER A C 1
ATOM 923 O O . SER A 1 119 ? -13.928 1.225 -1.648 1.00 85.56 119 SER A O 1
ATOM 925 N N . GLN A 1 120 ? -14.583 -0.898 -1.340 1.00 87.69 120 GLN A N 1
ATOM 926 C CA . GLN A 1 120 ? -16.008 -0.648 -1.617 1.00 87.69 120 GLN A CA 1
ATOM 927 C C . GLN A 1 120 ? -16.679 0.241 -0.570 1.00 87.69 120 GLN A C 1
ATOM 929 O O . GLN A 1 120 ? -17.618 0.960 -0.895 1.00 87.69 120 GLN A O 1
ATOM 934 N N . ASN A 1 121 ? -16.215 0.171 0.676 1.00 88.00 121 ASN A N 1
ATOM 935 C CA . ASN A 1 121 ? -16.758 0.953 1.782 1.00 88.00 121 ASN A CA 1
ATOM 936 C C . ASN A 1 121 ? -15.938 2.222 2.062 1.00 88.00 121 ASN A C 1
ATOM 938 O O . ASN A 1 121 ? -16.145 2.846 3.098 1.00 88.00 121 ASN A O 1
ATOM 942 N N . GLU A 1 122 ? -15.002 2.576 1.170 1.00 85.19 122 GLU A N 1
ATOM 943 C CA . GLU A 1 122 ? -14.125 3.751 1.289 1.00 85.19 122 GLU A CA 1
ATOM 944 C C . GLU A 1 122 ? -13.394 3.827 2.643 1.00 85.19 122 GLU A C 1
ATOM 946 O O . GLU A 1 122 ? -13.115 4.905 3.169 1.00 85.19 122 GLU A O 1
ATOM 951 N N . LEU A 1 123 ? -13.081 2.664 3.223 1.00 8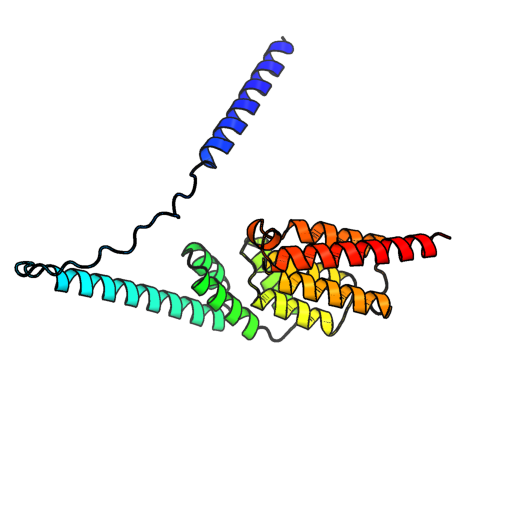9.06 123 LEU A N 1
ATOM 952 C CA . LEU A 1 123 ? -12.465 2.584 4.540 1.00 89.06 123 LEU A CA 1
ATOM 953 C C . LEU A 1 123 ? -10.956 2.884 4.447 1.00 89.06 123 LEU A C 1
ATOM 955 O O . LEU A 1 123 ? -10.302 2.456 3.487 1.00 89.06 123 LEU A O 1
ATOM 959 N N . PRO A 1 124 ? -10.364 3.574 5.441 1.00 88.12 124 PRO A N 1
ATOM 960 C CA . PRO A 1 124 ? -8.930 3.840 5.460 1.00 88.12 124 PRO A CA 1
ATOM 961 C C . PRO A 1 124 ? -8.115 2.544 5.450 1.00 88.12 124 PRO A C 1
ATOM 963 O O . PRO A 1 124 ? -8.404 1.601 6.184 1.00 88.12 124 PRO A O 1
ATOM 966 N N . VAL A 1 125 ? -7.057 2.487 4.647 1.00 90.69 125 VAL A N 1
ATOM 967 C CA . VAL A 1 125 ? -6.106 1.371 4.701 1.00 90.69 125 VAL A CA 1
ATOM 968 C C . VAL A 1 125 ? -5.040 1.696 5.738 1.00 90.69 125 VAL A C 1
ATOM 970 O O . VAL A 1 125 ? -4.477 2.788 5.725 1.00 90.69 125 VAL A O 1
ATOM 973 N N . ASN A 1 126 ? -4.720 0.739 6.605 1.00 91.44 126 ASN A N 1
ATOM 974 C CA . ASN A 1 126 ? -3.615 0.875 7.545 1.00 91.44 126 ASN A CA 1
ATOM 975 C C . ASN A 1 126 ? -2.322 0.232 7.012 1.00 91.44 126 ASN A C 1
ATOM 977 O O . ASN A 1 126 ? -2.295 -0.481 6.003 1.00 91.44 126 ASN A O 1
ATOM 981 N N . SER A 1 127 ? -1.212 0.466 7.712 1.00 90.94 127 SER A N 1
ATOM 982 C CA . SER A 1 127 ? 0.087 -0.081 7.300 1.00 90.94 127 SER A CA 1
ATOM 983 C C . SER A 1 127 ? 0.170 -1.613 7.379 1.00 90.94 127 SER A C 1
ATOM 985 O O . SER A 1 127 ? 0.939 -2.210 6.627 1.00 90.94 127 SER A O 1
ATOM 987 N N . GLY A 1 128 ? -0.613 -2.261 8.249 1.00 90.31 128 GLY A N 1
ATOM 988 C CA . GLY A 1 128 ? -0.632 -3.719 8.407 1.00 90.31 128 GLY A CA 1
ATOM 989 C C . GLY A 1 128 ? -1.185 -4.424 7.171 1.00 90.31 128 GLY A C 1
ATOM 990 O O . GLY A 1 128 ? -0.541 -5.316 6.618 1.00 90.31 128 GLY A O 1
ATOM 991 N N . VAL A 1 129 ? -2.325 -3.945 6.675 1.00 91.06 129 VAL A N 1
ATOM 992 C CA . VAL A 1 129 ? -2.926 -4.392 5.414 1.00 91.06 129 VAL A CA 1
ATOM 993 C C . VAL A 1 129 ? -1.965 -4.214 4.246 1.00 91.06 129 VAL A C 1
ATOM 995 O O . VAL A 1 129 ? -1.722 -5.158 3.492 1.00 91.06 129 VAL A O 1
ATOM 998 N N . ALA A 1 130 ? -1.395 -3.017 4.099 1.00 93.19 130 ALA A N 1
ATOM 999 C CA . ALA A 1 130 ? -0.492 -2.734 2.993 1.00 93.19 130 ALA A CA 1
ATOM 1000 C C . ALA A 1 130 ? 0.733 -3.658 3.020 1.00 93.19 130 ALA A C 1
ATOM 1002 O O . ALA A 1 130 ? 1.086 -4.235 1.994 1.00 93.19 130 ALA A O 1
ATOM 1003 N N . LYS A 1 131 ? 1.324 -3.895 4.200 1.00 94.56 131 LYS A N 1
ATOM 1004 C CA . LYS A 1 131 ? 2.421 -4.860 4.375 1.00 94.56 131 LYS A CA 1
ATOM 1005 C C . LYS A 1 131 ? 2.022 -6.281 3.981 1.00 94.56 131 LYS A C 1
ATOM 1007 O O . LYS A 1 131 ? 2.814 -6.952 3.327 1.00 94.56 131 LYS A O 1
ATOM 1012 N N . ALA A 1 132 ? 0.818 -6.736 4.328 1.00 92.44 132 ALA A N 1
ATOM 1013 C CA . ALA A 1 132 ? 0.339 -8.060 3.931 1.00 92.44 132 ALA A CA 1
ATOM 1014 C C . ALA A 1 132 ? 0.190 -8.188 2.405 1.00 92.44 132 ALA A C 1
ATOM 1016 O O . ALA A 1 132 ? 0.619 -9.186 1.824 1.00 92.44 132 ALA A O 1
ATOM 1017 N N . VAL A 1 133 ? -0.339 -7.154 1.740 1.00 91.62 133 VAL A N 1
ATOM 1018 C CA . VAL A 1 133 ? -0.438 -7.104 0.271 1.00 91.62 133 VAL A CA 1
ATOM 1019 C C . VAL A 1 133 ? 0.944 -7.107 -0.379 1.00 91.62 133 VAL A C 1
ATOM 1021 O O . VAL A 1 133 ? 1.179 -7.880 -1.307 1.00 91.62 133 VAL A O 1
ATOM 1024 N N . ILE A 1 134 ? 1.874 -6.293 0.123 1.00 93.25 134 ILE A N 1
ATOM 1025 C CA . ILE A 1 134 ? 3.255 -6.245 -0.373 1.00 93.25 134 ILE A CA 1
ATOM 1026 C C . ILE A 1 134 ? 3.933 -7.609 -0.187 1.00 93.25 134 ILE A C 1
ATOM 1028 O O . ILE A 1 134 ? 4.554 -8.111 -1.119 1.00 93.25 134 ILE A O 1
ATOM 1032 N N . ALA A 1 135 ? 3.767 -8.251 0.973 1.00 92.75 135 ALA A N 1
ATOM 1033 C CA . ALA A 1 135 ? 4.336 -9.569 1.248 1.00 92.75 135 ALA A CA 1
ATOM 1034 C C . ALA A 1 135 ? 3.760 -10.663 0.334 1.00 92.75 135 ALA A C 1
ATOM 1036 O O . ALA A 1 135 ? 4.495 -11.545 -0.108 1.00 92.75 135 ALA A O 1
ATOM 1037 N N . SER A 1 136 ? 2.461 -10.612 0.023 1.00 90.94 136 SER A N 1
ATOM 1038 C CA . SER A 1 136 ? 1.839 -11.500 -0.968 1.00 90.94 136 SER A CA 1
ATOM 1039 C C . SER A 1 136 ? 2.429 -11.261 -2.366 1.00 90.94 136 SER A C 1
ATOM 1041 O O . SER A 1 136 ? 2.899 -12.197 -3.016 1.00 90.94 136 SER A O 1
ATOM 1043 N N . TRP A 1 137 ? 2.523 -9.998 -2.796 1.00 93.31 137 TRP A N 1
ATOM 1044 C CA . TRP A 1 137 ? 3.102 -9.620 -4.088 1.00 93.31 137 TRP A CA 1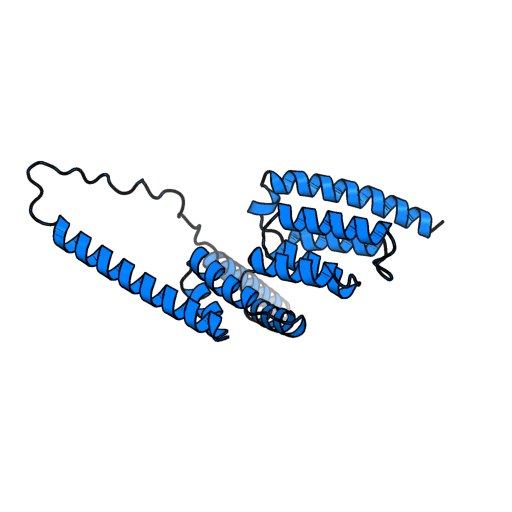
ATOM 1045 C C . TRP A 1 137 ? 4.567 -10.050 -4.247 1.00 93.31 137 TRP A C 1
ATOM 1047 O O . TRP A 1 137 ? 4.938 -10.548 -5.308 1.00 93.31 137 TRP A O 1
ATOM 1057 N N . GLN A 1 138 ? 5.390 -9.920 -3.205 1.00 92.19 138 GLN A N 1
ATOM 1058 C CA . GLN A 1 138 ? 6.800 -10.323 -3.239 1.00 92.19 138 GLN A CA 1
ATOM 1059 C C . GLN A 1 138 ? 6.997 -11.817 -3.540 1.00 92.19 138 GLN A C 1
ATOM 1061 O O . GLN A 1 138 ? 8.013 -12.185 -4.129 1.00 92.19 138 GLN A O 1
ATOM 1066 N N . LYS A 1 139 ? 6.043 -12.682 -3.162 1.00 91.94 139 LYS A N 1
ATOM 1067 C CA . LYS A 1 139 ? 6.113 -14.127 -3.442 1.00 91.94 139 LYS A CA 1
ATOM 1068 C C . LYS A 1 139 ? 5.945 -14.424 -4.929 1.00 91.94 139 LYS A C 1
ATOM 1070 O O . LYS A 1 139 ? 6.632 -15.292 -5.460 1.00 91.94 139 LYS A O 1
ATOM 1075 N N . LEU A 1 140 ? 5.032 -13.713 -5.591 1.00 90.31 140 LEU A N 1
ATOM 1076 C CA . LEU A 1 140 ? 4.697 -13.891 -7.006 1.00 90.31 140 LEU A CA 1
ATOM 1077 C C . LEU A 1 140 ? 4.584 -12.529 -7.714 1.00 90.31 140 LEU A C 1
ATOM 1079 O O . LEU A 1 140 ? 3.474 -12.093 -8.051 1.00 90.31 140 LEU A O 1
ATOM 1083 N N . PRO A 1 141 ? 5.720 -11.851 -7.977 1.00 92.69 141 PRO A N 1
ATOM 1084 C CA . PRO A 1 141 ? 5.707 -10.548 -8.621 1.00 92.69 141 PRO A CA 1
ATOM 1085 C C . PRO A 1 141 ? 5.137 -10.643 -10.032 1.00 92.69 141 PRO A C 1
ATOM 1087 O O . PRO A 1 141 ? 5.591 -11.427 -10.861 1.00 92.69 141 PRO A O 1
ATOM 1090 N N . ASN A 1 142 ? 4.127 -9.830 -10.315 1.00 92.94 142 ASN A N 1
ATOM 1091 C CA . ASN A 1 142 ? 3.502 -9.746 -11.627 1.00 92.94 142 ASN A CA 1
ATOM 1092 C C . ASN A 1 142 ? 2.910 -8.350 -11.829 1.00 92.94 142 ASN A C 1
ATOM 1094 O O . ASN A 1 142 ? 2.735 -7.604 -10.866 1.00 92.94 142 ASN A O 1
ATOM 1098 N N . ARG A 1 143 ? 2.555 -8.009 -13.073 1.00 92.75 143 ARG A N 1
ATOM 1099 C CA . ARG A 1 143 ? 2.039 -6.679 -13.423 1.00 92.75 143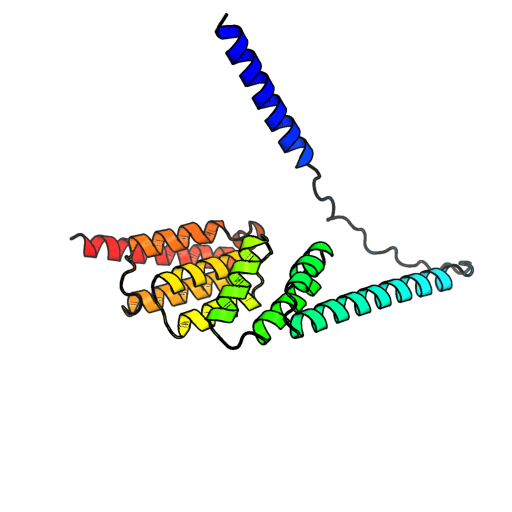 ARG A CA 1
ATOM 1100 C C . ARG A 1 143 ? 0.866 -6.224 -12.551 1.00 92.75 143 ARG A C 1
ATOM 1102 O O . ARG A 1 143 ? 0.913 -5.135 -11.988 1.00 92.75 143 ARG A O 1
ATOM 1109 N N . SER A 1 144 ? -0.168 -7.056 -12.405 1.00 91.62 144 SER A N 1
ATOM 1110 C CA . SER A 1 144 ? -1.342 -6.698 -11.598 1.00 91.62 144 SER A CA 1
ATOM 1111 C C . SER A 1 144 ? -1.007 -6.584 -10.111 1.00 91.62 144 SER A C 1
ATOM 1113 O O . SER A 1 144 ? -1.543 -5.705 -9.439 1.00 91.62 144 SER A O 1
ATOM 1115 N N . GLY A 1 145 ? -0.145 -7.463 -9.604 1.00 91.56 145 GLY A N 1
ATOM 1116 C CA . GLY A 1 145 ? 0.321 -7.458 -8.224 1.00 91.56 145 GLY A CA 1
ATOM 1117 C C . GLY A 1 145 ? 1.122 -6.202 -7.901 1.00 91.56 145 GLY A C 1
ATOM 1118 O O . GLY A 1 145 ? 0.878 -5.597 -6.867 1.00 91.56 145 GLY A O 1
ATOM 1119 N N . THR A 1 146 ? 1.994 -5.753 -8.808 1.00 94.69 146 THR A N 1
ATOM 1120 C CA . THR A 1 146 ? 2.792 -4.529 -8.632 1.00 94.69 146 THR A CA 1
ATOM 1121 C C . THR A 1 146 ? 1.907 -3.293 -8.530 1.00 94.69 146 THR A C 1
ATOM 1123 O O . THR A 1 146 ? 2.101 -2.481 -7.630 1.00 94.69 146 THR A O 1
ATOM 1126 N N . ILE A 1 147 ? 0.900 -3.172 -9.404 1.00 93.88 147 ILE A N 1
ATOM 1127 C CA . ILE A 1 147 ? -0.069 -2.065 -9.352 1.00 93.88 147 ILE A CA 1
ATOM 1128 C C . ILE A 1 147 ? -0.785 -2.062 -7.997 1.00 93.88 147 ILE A C 1
ATOM 1130 O O . ILE A 1 147 ? -0.825 -1.037 -7.323 1.00 93.88 147 ILE A O 1
ATOM 1134 N N . LYS A 1 148 ? -1.293 -3.223 -7.561 1.00 91.81 148 LYS A N 1
ATOM 1135 C CA . LYS A 1 148 ? -1.972 -3.354 -6.263 1.00 91.81 148 LYS A CA 1
ATOM 1136 C C . LYS A 1 148 ? -1.039 -3.020 -5.098 1.00 91.81 148 LYS A C 1
ATOM 1138 O O . LYS A 1 148 ? -1.428 -2.254 -4.228 1.00 91.81 148 LYS A O 1
ATOM 1143 N N . ALA A 1 149 ? 0.177 -3.558 -5.080 1.00 94.62 149 ALA A N 1
ATOM 1144 C CA . ALA A 1 149 ? 1.138 -3.322 -4.006 1.00 94.62 149 ALA A CA 1
ATOM 1145 C C . ALA A 1 149 ? 1.469 -1.831 -3.861 1.00 94.62 149 ALA A C 1
ATOM 1147 O O . ALA A 1 149 ? 1.400 -1.302 -2.754 1.00 94.62 149 ALA A O 1
ATOM 1148 N N . LEU A 1 150 ? 1.745 -1.138 -4.972 1.00 96.25 150 LEU A N 1
ATOM 1149 C CA . LEU A 1 150 ? 1.997 0.306 -4.969 1.00 96.25 150 LEU A CA 1
ATOM 1150 C C . LEU A 1 150 ? 0.774 1.095 -4.496 1.00 96.25 150 LEU A C 1
ATOM 1152 O O . LEU A 1 150 ? 0.908 1.976 -3.648 1.00 96.25 150 LEU A O 1
ATOM 1156 N N . HIS A 1 151 ? -0.412 0.739 -4.989 1.00 93.94 151 HIS A N 1
ATOM 1157 C CA . HIS A 1 151 ? -1.658 1.397 -4.616 1.00 93.94 151 HIS A CA 1
ATOM 1158 C C . HIS A 1 151 ? -1.968 1.266 -3.121 1.00 93.94 151 HIS A C 1
ATOM 1160 O O . HIS A 1 151 ? -2.224 2.258 -2.440 1.00 93.94 151 HIS A O 1
ATOM 1166 N N . PHE A 1 152 ? -1.874 0.055 -2.567 1.00 92.19 152 PHE A N 1
ATOM 1167 C CA . PHE A 1 152 ? -2.118 -0.175 -1.142 1.00 92.19 152 PHE A CA 1
ATOM 1168 C C . PHE A 1 152 ? -1.046 0.456 -0.254 1.00 92.19 152 PHE A C 1
ATOM 1170 O O . PHE A 1 152 ? -1.372 0.979 0.811 1.00 92.19 152 PHE A O 1
ATOM 1177 N N . ALA A 1 153 ? 0.213 0.476 -0.697 1.00 95.19 153 ALA A N 1
ATOM 1178 C CA . ALA A 1 153 ? 1.268 1.198 0.003 1.00 95.19 153 ALA A CA 1
ATOM 1179 C C . ALA A 1 153 ? 0.996 2.715 0.047 1.00 95.19 153 ALA A C 1
ATOM 1181 O O . ALA A 1 153 ? 1.273 3.360 1.056 1.00 95.19 153 ALA A O 1
ATOM 1182 N N . ALA A 1 154 ? 0.415 3.286 -1.014 1.00 94.69 154 ALA A N 1
ATOM 1183 C CA . ALA A 1 154 ? 0.019 4.691 -1.036 1.00 94.69 154 ALA A CA 1
ATOM 1184 C C . ALA A 1 154 ? -1.217 4.967 -0.161 1.00 94.69 154 ALA A C 1
ATOM 1186 O O . ALA A 1 154 ? -1.216 5.921 0.619 1.00 94.69 154 ALA A O 1
ATOM 1187 N N . LEU A 1 155 ? -2.243 4.108 -0.227 1.00 92.88 155 LEU A N 1
ATOM 1188 C CA . LEU A 1 155 ? -3.451 4.219 0.603 1.00 92.88 155 LEU A CA 1
ATOM 1189 C C . LEU A 1 155 ? -3.158 4.119 2.102 1.00 92.88 155 LEU A C 1
ATOM 1191 O O . LEU A 1 155 ? -3.868 4.725 2.901 1.00 92.88 155 LEU A O 1
ATOM 1195 N N . SER A 1 156 ? -2.092 3.413 2.492 1.00 93.25 156 SER A N 1
ATOM 1196 C CA . SER A 1 156 ? -1.696 3.289 3.896 1.00 93.25 156 SER A CA 1
ATOM 1197 C C . SER A 1 156 ? -1.183 4.591 4.519 1.00 93.25 156 SER A C 1
ATOM 1199 O O . SER A 1 156 ? -0.796 4.592 5.689 1.00 93.25 156 SER A O 1
ATOM 1201 N N . ASN A 1 157 ? -1.056 5.666 3.730 1.00 91.94 157 ASN A N 1
ATOM 1202 C CA . ASN A 1 157 ? -0.517 6.961 4.139 1.00 91.94 157 ASN A CA 1
ATOM 1203 C C . ASN A 1 157 ? 0.865 6.891 4.816 1.00 91.94 157 ASN A C 1
ATOM 1205 O O . ASN A 1 157 ? 1.260 7.816 5.528 1.00 91.94 157 ASN A O 1
ATOM 1209 N N . ASN A 1 158 ? 1.645 5.840 4.558 1.00 94.19 158 ASN A N 1
ATOM 1210 C CA . ASN A 1 158 ? 2.981 5.671 5.113 1.00 94.19 158 ASN A CA 1
ATOM 1211 C C . ASN A 1 158 ? 4.020 5.894 4.007 1.00 94.19 158 ASN A C 1
ATOM 1213 O O . ASN A 1 158 ? 4.213 5.055 3.129 1.00 94.19 158 ASN A O 1
ATOM 1217 N N . ALA A 1 159 ? 4.683 7.052 4.048 1.00 96.00 159 ALA A N 1
ATOM 1218 C CA . ALA A 1 159 ? 5.647 7.441 3.023 1.00 96.00 159 ALA A CA 1
ATOM 1219 C C . ALA A 1 159 ? 6.868 6.507 2.962 1.00 96.00 159 ALA A C 1
ATOM 1221 O O . ALA A 1 159 ? 7.387 6.281 1.870 1.00 96.00 159 ALA A O 1
ATOM 1222 N N . ASP A 1 160 ? 7.303 5.946 4.096 1.00 96.75 160 ASP A N 1
ATOM 1223 C CA . ASP A 1 160 ? 8.406 4.982 4.128 1.00 96.75 160 ASP A CA 1
ATOM 1224 C C . ASP A 1 160 ? 7.998 3.656 3.493 1.00 96.75 160 ASP A C 1
ATOM 1226 O O . ASP A 1 160 ? 8.718 3.148 2.637 1.00 96.75 160 ASP A O 1
ATOM 1230 N N . LEU A 1 161 ? 6.803 3.153 3.817 1.00 96.44 161 LEU A N 1
ATOM 1231 C CA . LEU A 1 161 ? 6.288 1.921 3.219 1.00 96.44 161 LEU A CA 1
ATOM 1232 C C . LEU A 1 161 ? 6.128 2.056 1.697 1.00 96.44 161 LEU A C 1
ATOM 1234 O O . LEU A 1 161 ? 6.518 1.162 0.944 1.00 96.44 161 LEU A O 1
ATOM 1238 N N . PHE A 1 162 ? 5.597 3.188 1.228 1.00 97.56 162 PHE A N 1
ATOM 1239 C CA . PHE A 1 162 ? 5.487 3.457 -0.205 1.00 97.56 162 PHE A CA 1
ATOM 1240 C C . PHE A 1 162 ? 6.863 3.560 -0.873 1.00 97.56 162 PHE A C 1
ATOM 1242 O O . PHE A 1 162 ? 7.079 2.956 -1.923 1.00 97.56 162 PHE A O 1
ATOM 1249 N N . ARG A 1 163 ? 7.825 4.251 -0.246 1.00 97.75 163 ARG A N 1
ATOM 1250 C CA . ARG A 1 163 ? 9.210 4.338 -0.735 1.00 97.75 163 ARG A CA 1
ATOM 1251 C C . ARG A 1 163 ? 9.850 2.959 -0.875 1.00 97.75 163 ARG A C 1
ATOM 1253 O O . ARG A 1 163 ? 10.400 2.659 -1.930 1.00 97.75 163 ARG A O 1
ATOM 1260 N N . GLU A 1 164 ? 9.762 2.129 0.159 1.00 97.69 164 GLU A N 1
ATOM 1261 C CA . GLU A 1 164 ? 10.303 0.767 0.153 1.00 97.69 164 GLU A CA 1
ATOM 1262 C C . GLU A 1 164 ? 9.668 -0.080 -0.954 1.00 97.69 164 GLU A C 1
ATOM 1264 O O . GLU A 1 164 ? 10.367 -0.797 -1.668 1.00 97.69 164 GLU A O 1
ATOM 1269 N N . THR A 1 165 ? 8.356 0.052 -1.153 1.00 97.75 165 THR A N 1
ATOM 1270 C CA . THR A 1 165 ? 7.632 -0.663 -2.214 1.00 97.75 165 THR A CA 1
ATOM 1271 C C . THR A 1 165 ? 8.092 -0.221 -3.607 1.00 97.75 165 THR A C 1
ATOM 1273 O O . THR A 1 165 ? 8.300 -1.063 -4.480 1.00 97.75 165 THR A O 1
ATOM 1276 N N . VAL A 1 166 ? 8.314 1.082 -3.821 1.00 97.69 166 VAL A N 1
ATOM 1277 C CA . VAL A 1 166 ? 8.880 1.615 -5.075 1.00 97.69 166 VAL A CA 1
ATOM 1278 C C . VAL A 1 166 ? 10.286 1.067 -5.323 1.00 97.69 166 VAL A C 1
ATOM 1280 O O . VAL A 1 166 ? 10.585 0.625 -6.432 1.00 97.69 166 VAL A O 1
ATOM 1283 N N . GLU A 1 167 ? 11.150 1.075 -4.307 1.00 97.81 167 GLU A N 1
ATOM 1284 C CA . GLU A 1 167 ? 12.526 0.573 -4.415 1.00 97.81 167 GLU A CA 1
ATOM 1285 C C . GLU A 1 167 ? 12.548 -0.922 -4.770 1.00 97.81 167 GLU A C 1
ATOM 1287 O O . GLU A 1 167 ? 13.291 -1.335 -5.663 1.00 97.81 167 GLU A O 1
ATOM 1292 N N . GLN A 1 168 ? 11.673 -1.720 -4.153 1.00 97.12 168 GLN A N 1
ATOM 1293 C CA . GLN A 1 168 ? 11.511 -3.139 -4.475 1.00 97.12 168 GLN A CA 1
ATOM 1294 C C . GLN A 1 168 ? 10.966 -3.355 -5.891 1.00 97.12 168 GLN A C 1
ATOM 1296 O O . GLN A 1 168 ? 11.462 -4.215 -6.616 1.00 97.12 168 GLN A O 1
ATOM 1301 N N . ALA A 1 169 ? 9.968 -2.572 -6.314 1.00 96.94 169 ALA A N 1
ATOM 1302 C CA . ALA A 1 169 ? 9.402 -2.678 -7.656 1.00 96.94 169 ALA A CA 1
ATOM 1303 C C . ALA A 1 169 ? 10.451 -2.355 -8.731 1.00 96.94 169 ALA A C 1
ATOM 1305 O O . ALA A 1 169 ? 10.573 -3.095 -9.707 1.00 96.94 169 ALA A O 1
ATOM 1306 N N . LEU A 1 170 ? 11.259 -1.309 -8.517 1.00 96.75 170 LEU A N 1
ATOM 1307 C CA . LEU A 1 170 ? 12.398 -0.977 -9.377 1.00 96.75 170 LEU A CA 1
ATOM 1308 C C . LEU A 1 170 ? 13.419 -2.106 -9.431 1.00 96.75 170 LEU A C 1
ATOM 1310 O O . LEU A 1 170 ? 13.878 -2.461 -10.511 1.00 96.75 170 LEU A O 1
ATOM 1314 N N . GLN A 1 171 ? 13.773 -2.682 -8.283 1.00 96.50 171 GLN A N 1
ATOM 1315 C CA . GLN A 1 171 ? 14.711 -3.796 -8.242 1.00 96.50 171 GLN A CA 1
ATOM 1316 C C . GLN A 1 171 ? 14.192 -4.994 -9.050 1.00 96.50 171 GLN A C 1
ATOM 1318 O O . GLN A 1 171 ? 14.906 -5.514 -9.904 1.00 96.50 171 GLN A O 1
ATOM 1323 N N . LEU A 1 172 ? 12.937 -5.393 -8.845 1.00 95.50 172 LEU A N 1
ATOM 1324 C CA . LEU A 1 172 ? 12.326 -6.502 -9.581 1.00 95.50 172 LEU A CA 1
ATOM 1325 C C . LEU A 1 172 ? 12.213 -6.216 -11.085 1.00 95.50 172 LEU A C 1
ATOM 1327 O O . LEU A 1 172 ? 12.314 -7.136 -11.899 1.00 95.50 172 LEU A O 1
ATOM 1331 N N . TRP A 1 173 ? 12.016 -4.954 -11.464 1.00 95.31 173 TRP A N 1
ATOM 1332 C CA . TRP A 1 173 ? 12.020 -4.526 -12.859 1.00 95.31 173 TRP A CA 1
ATOM 1333 C C . TRP A 1 173 ? 13.419 -4.610 -13.486 1.00 95.31 173 TRP A C 1
ATOM 1335 O O . TRP A 1 173 ? 13.556 -5.207 -14.552 1.00 95.31 173 TRP A O 1
ATOM 1345 N N . ARG A 1 174 ? 14.464 -4.126 -12.798 1.00 94.50 174 ARG A N 1
ATOM 1346 C CA . ARG A 1 174 ? 15.872 -4.257 -13.234 1.00 94.50 174 ARG A CA 1
ATOM 1347 C C . ARG A 1 174 ? 16.286 -5.715 -13.414 1.00 94.50 174 ARG A C 1
ATOM 1349 O O . ARG A 1 174 ? 17.023 -6.046 -14.333 1.00 94.50 174 ARG A O 1
ATOM 1356 N N . GLU A 1 175 ? 15.800 -6.588 -12.537 1.00 94.62 175 GLU A N 1
ATOM 1357 C CA . GLU A 1 175 ? 16.042 -8.033 -12.593 1.00 94.62 175 GLU A CA 1
ATOM 1358 C C . GLU A 1 175 ? 15.220 -8.743 -13.688 1.00 94.62 175 GLU A C 1
ATOM 1360 O O . GLU A 1 175 ? 15.311 -9.961 -13.829 1.00 94.62 175 GLU A O 1
ATOM 1365 N N . GLY A 1 176 ? 14.384 -8.021 -14.444 1.00 91.62 176 GLY A N 1
ATOM 1366 C CA . GLY A 1 176 ? 13.535 -8.586 -15.496 1.00 91.62 176 GLY A CA 1
ATOM 1367 C C . GLY A 1 176 ? 12.396 -9.474 -14.981 1.00 91.62 176 GLY A C 1
ATOM 1368 O O . GLY A 1 176 ? 11.723 -10.132 -15.772 1.00 91.62 176 GLY A O 1
ATOM 1369 N N . LYS A 1 177 ? 12.145 -9.499 -13.665 1.00 92.69 177 LYS A N 1
ATOM 1370 C CA . LYS A 1 177 ? 11.095 -10.324 -13.042 1.00 92.69 177 LYS A CA 1
ATOM 1371 C C . LYS A 1 177 ? 9.695 -9.773 -13.299 1.00 92.69 177 LYS A C 1
ATOM 1373 O O . LYS A 1 177 ? 8.729 -10.531 -13.338 1.00 92.69 177 LYS A O 1
ATOM 1378 N N . LEU A 1 178 ? 9.572 -8.463 -13.514 1.00 90.81 178 LEU A N 1
ATOM 1379 C CA . LEU A 1 178 ? 8.312 -7.805 -13.866 1.00 90.81 178 LEU A CA 1
ATOM 1380 C C . LEU A 1 178 ? 8.110 -7.771 -15.382 1.00 90.81 178 LEU A C 1
ATOM 1382 O O . LEU A 1 178 ? 8.108 -6.712 -16.012 1.00 90.81 178 LEU A O 1
ATOM 1386 N N . THR A 1 179 ? 7.930 -8.955 -15.968 1.00 85.12 179 THR A N 1
ATOM 1387 C CA . THR A 1 179 ? 7.632 -9.078 -17.399 1.00 85.12 179 THR A CA 1
ATOM 1388 C C . THR A 1 179 ? 6.299 -8.394 -17.729 1.00 85.12 179 THR A C 1
ATOM 1390 O O . THR A 1 179 ? 5.304 -8.522 -17.013 1.00 85.12 179 THR A O 1
ATOM 1393 N N . GLY A 1 180 ? 6.288 -7.609 -18.808 1.00 85.62 180 GLY A N 1
ATOM 1394 C CA . GLY A 1 180 ? 5.090 -6.912 -19.282 1.00 85.62 180 GLY A CA 1
ATOM 1395 C C . GLY A 1 180 ? 4.819 -5.537 -18.663 1.00 85.62 180 GLY A C 1
ATOM 1396 O O . GLY A 1 180 ? 3.797 -4.953 -19.005 1.00 85.62 180 GLY A O 1
ATOM 1397 N N . ILE A 1 181 ? 5.700 -5.003 -17.807 1.00 93.56 181 ILE A N 1
ATOM 1398 C CA . ILE A 1 181 ? 5.656 -3.585 -17.409 1.00 93.56 181 ILE A CA 1
ATOM 1399 C C . ILE A 1 181 ? 6.778 -2.823 -18.118 1.00 93.56 181 ILE A C 1
ATOM 1401 O O . ILE A 1 181 ? 7.962 -3.100 -17.919 1.00 93.56 181 ILE A O 1
ATOM 1405 N N . SER A 1 182 ? 6.404 -1.838 -18.935 1.00 94.00 182 SER A N 1
ATOM 1406 C CA . SER A 1 182 ? 7.377 -0.948 -19.583 1.00 94.00 182 SER A CA 1
ATOM 1407 C C . SER A 1 182 ? 7.954 0.078 -18.599 1.00 94.00 182 SER A C 1
ATOM 1409 O O . SER A 1 182 ? 7.320 0.421 -17.601 1.00 94.00 182 SER A O 1
ATOM 1411 N N . ALA A 1 183 ? 9.127 0.637 -18.909 1.00 94.75 183 ALA A N 1
ATOM 1412 C CA . ALA A 1 183 ? 9.715 1.709 -18.102 1.00 94.75 183 ALA A CA 1
ATOM 1413 C C . ALA A 1 183 ? 8.788 2.940 -17.993 1.00 94.75 183 ALA A C 1
ATOM 1415 O O . ALA A 1 183 ? 8.650 3.541 -16.927 1.00 94.75 183 ALA A O 1
ATOM 1416 N N . ILE A 1 184 ? 8.089 3.272 -19.087 1.00 95.44 184 ILE A N 1
ATOM 1417 C CA . ILE A 1 184 ? 7.115 4.373 -19.147 1.00 95.44 184 ILE A CA 1
ATOM 1418 C C . ILE A 1 184 ? 5.936 4.104 -18.209 1.00 95.44 184 ILE A C 1
ATOM 1420 O O . ILE A 1 184 ? 5.528 4.989 -17.456 1.00 95.44 184 ILE A O 1
ATOM 1424 N N . GLU A 1 185 ? 5.403 2.885 -18.242 1.00 95.00 185 GLU A N 1
ATOM 1425 C CA . GLU A 1 185 ? 4.306 2.470 -17.373 1.00 95.00 185 GLU A CA 1
ATOM 1426 C C . GLU A 1 185 ? 4.722 2.485 -15.900 1.00 95.00 185 GLU A C 1
ATOM 1428 O O . GLU A 1 185 ? 3.995 3.021 -15.068 1.00 95.00 185 GLU A O 1
ATOM 1433 N N . MET A 1 186 ? 5.912 1.976 -15.574 1.00 95.75 186 MET A N 1
ATOM 1434 C CA . MET A 1 186 ? 6.417 1.987 -14.202 1.00 95.75 186 MET A CA 1
ATOM 1435 C C . MET A 1 186 ? 6.565 3.413 -13.658 1.00 95.75 186 MET A C 1
ATOM 1437 O O . MET A 1 186 ? 6.163 3.687 -12.527 1.00 95.75 186 MET A O 1
ATOM 1441 N N . ARG A 1 187 ? 7.052 4.348 -14.485 1.00 95.75 187 ARG A N 1
ATOM 1442 C CA . ARG A 1 187 ? 7.116 5.771 -14.126 1.00 95.75 187 ARG A CA 1
ATOM 1443 C C . ARG A 1 187 ? 5.722 6.337 -13.852 1.00 95.75 187 ARG A C 1
ATOM 1445 O O . ARG A 1 187 ? 5.531 7.005 -12.839 1.00 95.75 187 ARG A O 1
ATOM 1452 N N . ALA A 1 188 ? 4.757 6.058 -14.731 1.00 95.75 188 ALA A N 1
ATOM 1453 C CA . ALA A 1 188 ? 3.385 6.533 -14.573 1.0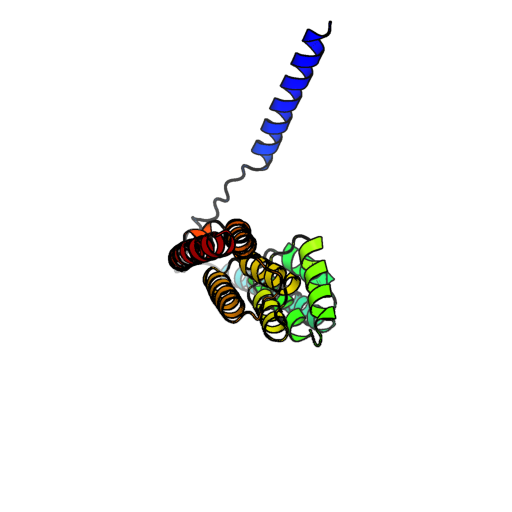0 95.75 188 ALA A CA 1
ATOM 1454 C C . ALA A 1 188 ? 2.733 6.002 -13.285 1.00 95.75 188 ALA A C 1
ATOM 1456 O O . ALA A 1 188 ? 2.054 6.760 -12.596 1.00 95.75 188 ALA A O 1
ATOM 1457 N N . LEU A 1 189 ? 2.985 4.738 -12.925 1.00 96.19 189 LEU A N 1
ATOM 1458 C CA . LEU A 1 189 ? 2.503 4.154 -11.670 1.00 96.19 189 LEU A CA 1
ATOM 1459 C C . LEU A 1 189 ? 3.090 4.873 -10.453 1.00 96.19 189 LEU A C 1
ATOM 1461 O O . LEU A 1 189 ? 2.350 5.281 -9.564 1.00 96.19 189 LEU A O 1
ATOM 1465 N N . PHE A 1 190 ? 4.404 5.089 -10.417 1.00 97.12 190 PHE A N 1
ATOM 1466 C CA . PHE A 1 190 ? 5.034 5.769 -9.283 1.00 97.12 190 PHE A CA 1
ATOM 1467 C C . PHE A 1 190 ? 4.540 7.205 -9.100 1.00 97.12 190 PHE A C 1
ATOM 1469 O O . PHE A 1 190 ? 4.282 7.630 -7.973 1.00 97.12 190 PHE A O 1
ATOM 1476 N N . GLU A 1 191 ? 4.398 7.951 -10.196 1.00 95.38 191 GLU A N 1
ATOM 1477 C CA . GLU A 1 191 ? 3.905 9.328 -10.153 1.00 95.38 191 GLU A CA 1
ATOM 1478 C C . GLU A 1 191 ? 2.416 9.389 -9.790 1.00 95.38 191 GLU A C 1
ATOM 1480 O O . GLU A 1 191 ? 2.025 10.247 -9.000 1.00 95.38 191 GLU A O 1
ATOM 1485 N N . GLY A 1 192 ? 1.596 8.477 -10.321 1.00 95.69 192 GLY A N 1
ATOM 1486 C CA . GLY A 1 192 ? 0.162 8.410 -10.041 1.00 95.69 192 GLY A CA 1
ATOM 1487 C C . GLY A 1 192 ? -0.130 8.089 -8.577 1.00 95.69 192 GLY A C 1
ATOM 1488 O O . GLY A 1 192 ? -0.810 8.859 -7.898 1.00 95.69 192 GLY A O 1
ATOM 1489 N N . GLU A 1 193 ? 0.446 7.001 -8.065 1.00 95.94 193 GLU A N 1
ATOM 1490 C CA . GLU A 1 193 ? 0.191 6.542 -6.694 1.00 95.94 193 GLU A CA 1
ATOM 1491 C C . GLU A 1 193 ? 0.766 7.507 -5.642 1.00 95.94 193 GLU A C 1
ATOM 1493 O O . GLU A 1 193 ? 0.204 7.667 -4.559 1.00 95.94 193 GLU A O 1
ATOM 1498 N N . PHE A 1 194 ? 1.822 8.264 -5.969 1.00 95.75 194 PHE A N 1
ATOM 1499 C CA . PHE A 1 194 ? 2.325 9.319 -5.085 1.00 95.75 194 PHE A CA 1
ATOM 1500 C C . PHE A 1 194 ? 1.254 10.368 -4.741 1.00 95.75 194 PHE A C 1
ATOM 1502 O O . PHE A 1 194 ? 1.270 10.934 -3.643 1.00 95.75 194 PHE A O 1
ATOM 1509 N N . TRP A 1 195 ? 0.309 10.646 -5.646 1.00 95.38 195 TRP A N 1
ATOM 1510 C CA . TRP A 1 195 ? -0.743 11.629 -5.383 1.00 95.38 195 TRP A CA 1
ATOM 1511 C C . TRP A 1 195 ? -1.830 11.133 -4.426 1.00 95.38 195 TRP A C 1
ATOM 1513 O O . TRP A 1 195 ? -2.524 11.975 -3.848 1.00 95.38 195 TRP A O 1
ATOM 1523 N N . ILE A 1 196 ? -1.918 9.820 -4.205 1.00 93.88 196 ILE A N 1
ATOM 1524 C CA . ILE A 1 196 ? -2.861 9.197 -3.268 1.00 93.88 196 ILE A CA 1
ATOM 1525 C C . ILE A 1 196 ? -2.418 9.396 -1.816 1.00 93.88 196 ILE A C 1
ATOM 1527 O O . ILE A 1 196 ? -3.262 9.569 -0.939 1.00 93.88 196 ILE A O 1
ATOM 1531 N N . LEU A 1 197 ? -1.106 9.459 -1.560 1.00 92.81 197 LEU A N 1
ATOM 1532 C CA . LEU A 1 197 ? -0.578 9.765 -0.229 1.00 92.81 197 LEU A CA 1
ATOM 1533 C C . LEU A 1 197 ? -1.155 11.081 0.311 1.00 92.81 197 LEU A C 1
ATOM 1535 O O . LEU A 1 197 ? -1.187 12.107 -0.385 1.00 92.81 197 LEU A O 1
ATOM 1539 N N . SER A 1 198 ? -1.515 11.082 1.596 1.00 91.62 198 SER A N 1
ATOM 1540 C CA . SER A 1 198 ? -2.008 12.277 2.278 1.00 91.62 198 SER A CA 1
ATOM 1541 C C . SER A 1 198 ? -1.037 13.459 2.162 1.00 91.62 198 SER A C 1
ATOM 1543 O O . SER A 1 198 ? 0.189 13.318 2.052 1.00 91.62 198 SER A O 1
ATOM 1545 N N . SER A 1 199 ? -1.572 14.682 2.245 1.00 93.38 199 SER A N 1
ATOM 1546 C CA . SER A 1 199 ? -0.732 15.886 2.263 1.00 93.38 199 SER A CA 1
ATOM 1547 C C . SER A 1 199 ? 0.269 15.881 3.423 1.00 93.38 199 SER A C 1
ATOM 1549 O O . SER A 1 199 ? 1.372 16.402 3.257 1.00 93.38 199 SER A O 1
ATOM 1551 N N . HIS A 1 200 ? -0.091 15.292 4.566 1.00 92.50 200 HIS A N 1
ATOM 1552 C CA . HIS A 1 200 ? 0.803 15.152 5.712 1.00 92.50 200 HIS A CA 1
ATOM 1553 C C . HIS A 1 200 ? 1.987 14.236 5.368 1.00 92.50 200 HIS A C 1
ATOM 1555 O O . HIS A 1 200 ? 3.142 14.658 5.444 1.00 92.50 200 HIS A O 1
ATOM 1561 N N . SER A 1 201 ? 1.715 13.034 4.854 1.00 93.19 201 SER A N 1
ATOM 1562 C CA . SER A 1 201 ? 2.742 12.047 4.495 1.00 93.19 201 SER A CA 1
ATOM 1563 C C . SER A 1 201 ? 3.680 12.543 3.392 1.00 93.19 201 SER A C 1
ATOM 1565 O O . SER A 1 201 ? 4.875 12.272 3.426 1.00 93.19 201 SER A O 1
ATOM 1567 N N . ARG A 1 202 ? 3.185 13.339 2.435 1.00 95.00 202 ARG A N 1
ATOM 1568 C CA . ARG A 1 202 ? 4.021 13.939 1.373 1.00 95.00 202 ARG A CA 1
ATOM 1569 C C . ARG A 1 202 ? 4.897 15.104 1.837 1.00 95.00 202 ARG A C 1
ATOM 1571 O O . ARG A 1 202 ? 5.843 15.471 1.130 1.00 95.00 202 ARG A O 1
ATOM 1578 N N . ARG A 1 203 ? 4.543 15.749 2.952 1.00 95.06 203 ARG A N 1
ATOM 1579 C CA . ARG A 1 203 ? 5.276 16.888 3.536 1.00 95.06 203 ARG A CA 1
ATOM 1580 C C . ARG A 1 203 ? 6.171 16.479 4.706 1.00 95.06 203 ARG A C 1
ATOM 1582 O O . ARG A 1 203 ? 6.972 17.297 5.144 1.00 95.06 203 ARG A O 1
ATOM 1589 N N . SER A 1 204 ? 6.057 15.244 5.185 1.00 94.06 204 SER A N 1
ATOM 1590 C CA . SER A 1 204 ? 6.911 14.700 6.238 1.00 94.06 204 SER A CA 1
ATOM 1591 C C . SER A 1 204 ? 8.366 14.527 5.773 1.00 94.06 204 SER A C 1
ATOM 1593 O O . SER A 1 204 ? 8.671 14.575 4.576 1.00 94.06 204 SER A O 1
ATOM 1595 N N . GLY A 1 205 ? 9.275 14.279 6.723 1.00 95.06 205 GLY A N 1
ATOM 1596 C CA . GLY A 1 205 ? 10.676 13.959 6.420 1.00 95.06 205 GLY A CA 1
ATOM 1597 C C . GLY A 1 205 ? 10.817 12.716 5.531 1.00 95.06 205 GLY A C 1
ATOM 1598 O O . GLY A 1 205 ? 11.535 12.754 4.533 1.00 95.06 205 GLY A O 1
ATOM 1599 N N . ALA A 1 206 ? 10.056 11.656 5.818 1.00 94.25 206 ALA A N 1
ATOM 1600 C CA . ALA A 1 206 ? 9.974 10.468 4.967 1.00 94.25 206 ALA A CA 1
ATOM 1601 C C . ALA A 1 206 ? 9.454 10.807 3.558 1.00 94.25 206 ALA A C 1
ATOM 1603 O O . ALA A 1 206 ? 10.006 10.352 2.556 1.00 94.25 206 ALA A O 1
ATOM 1604 N N . GLY A 1 207 ? 8.460 11.698 3.460 1.00 95.19 207 GLY A N 1
ATOM 1605 C CA . GLY A 1 207 ? 7.947 12.210 2.188 1.00 95.19 207 GLY A CA 1
ATOM 1606 C C . GLY A 1 207 ? 8.997 12.952 1.353 1.00 95.19 207 GLY A C 1
ATOM 1607 O O . GLY A 1 207 ? 8.994 12.856 0.124 1.00 95.19 207 GLY A O 1
ATOM 1608 N N . PHE A 1 208 ? 9.930 13.663 1.991 1.00 97.00 208 PHE A N 1
ATOM 1609 C CA . PHE A 1 208 ? 11.057 14.288 1.294 1.00 97.00 208 PHE A CA 1
ATOM 1610 C C . PHE A 1 208 ? 12.018 13.244 0.705 1.00 97.00 208 PHE A C 1
ATOM 1612 O O . PHE A 1 208 ? 12.390 13.346 -0.467 1.00 97.00 208 PHE A O 1
ATOM 1619 N N . ILE A 1 209 ? 12.379 12.216 1.481 1.00 97.56 209 ILE A N 1
ATOM 1620 C CA . ILE A 1 209 ? 13.235 11.122 0.996 1.00 97.56 209 ILE A CA 1
ATOM 1621 C C . ILE A 1 209 ? 12.551 10.373 -0.151 1.00 97.56 209 ILE A C 1
ATOM 1623 O O . ILE A 1 209 ? 13.182 10.142 -1.181 1.00 97.56 209 ILE A O 1
ATOM 1627 N N . LEU A 1 210 ? 11.253 10.090 -0.023 1.00 97.19 210 LEU A N 1
ATOM 1628 C CA . LEU A 1 210 ? 10.444 9.486 -1.077 1.00 97.19 210 LEU A CA 1
ATOM 1629 C C . LEU A 1 210 ? 10.502 10.292 -2.382 1.00 97.19 210 LEU A C 1
ATOM 1631 O O . LEU A 1 210 ? 10.770 9.719 -3.432 1.00 97.19 210 LEU A O 1
ATOM 1635 N N . LYS A 1 211 ? 10.320 11.620 -2.343 1.00 97.56 211 LYS A N 1
ATOM 1636 C CA . LYS A 1 211 ? 10.428 12.466 -3.550 1.00 97.56 211 LYS A CA 1
ATOM 1637 C C . LYS A 1 211 ? 11.788 12.331 -4.229 1.00 97.56 211 LYS A C 1
ATOM 1639 O O . LYS A 1 211 ? 11.857 12.281 -5.455 1.00 97.56 211 LYS A O 1
ATOM 1644 N N . ARG A 1 212 ? 12.870 12.243 -3.446 1.00 97.62 212 ARG A N 1
ATOM 1645 C CA . ARG A 1 212 ? 14.217 12.007 -3.981 1.00 97.62 212 ARG A CA 1
ATOM 1646 C C . ARG A 1 212 ? 14.320 10.629 -4.638 1.00 97.62 212 ARG A C 1
ATOM 1648 O O . ARG A 1 212 ? 14.863 10.535 -5.736 1.00 97.62 212 ARG A O 1
ATOM 1655 N N . THR A 1 213 ? 13.781 9.590 -4.001 1.00 97.56 213 THR A N 1
ATOM 1656 C CA . THR A 1 213 ? 13.714 8.235 -4.570 1.00 97.56 213 THR A CA 1
ATOM 1657 C C . THR A 1 213 ? 12.941 8.236 -5.892 1.00 97.56 213 THR A C 1
ATOM 1659 O O . THR A 1 213 ? 13.465 7.750 -6.892 1.00 97.56 213 THR A O 1
ATOM 1662 N N . LEU A 1 214 ? 11.765 8.869 -5.950 1.00 97.38 214 LEU A N 1
ATOM 1663 C CA . LEU A 1 214 ? 10.961 8.986 -7.173 1.00 97.38 214 LEU A CA 1
ATOM 1664 C C . LEU A 1 214 ? 11.688 9.760 -8.282 1.00 97.38 214 LEU A C 1
ATOM 1666 O O . LEU A 1 214 ? 11.663 9.352 -9.439 1.00 97.38 214 LEU A O 1
ATOM 1670 N N . ALA A 1 215 ? 12.381 10.852 -7.948 1.00 97.69 215 ALA A N 1
ATOM 1671 C CA . ALA A 1 215 ? 13.151 11.627 -8.921 1.00 97.69 215 ALA A CA 1
ATOM 1672 C C . ALA A 1 215 ? 14.347 10.845 -9.496 1.00 97.69 215 ALA A C 1
ATOM 1674 O O . ALA A 1 215 ? 14.736 11.056 -10.646 1.00 97.69 215 ALA A O 1
ATOM 1675 N N . ASN A 1 216 ? 14.952 9.953 -8.710 1.00 97.00 216 ASN A N 1
ATOM 1676 C CA . ASN A 1 216 ? 16.000 9.052 -9.191 1.00 97.00 216 ASN A CA 1
ATOM 1677 C C . ASN A 1 216 ? 15.410 7.952 -10.079 1.00 97.00 216 ASN A C 1
ATOM 1679 O O . ASN A 1 216 ? 15.890 7.759 -11.193 1.00 97.00 216 ASN A O 1
ATOM 1683 N N . ALA A 1 217 ? 14.330 7.314 -9.622 1.00 96.62 217 ALA A N 1
ATOM 1684 C CA . ALA A 1 217 ? 13.589 6.304 -10.372 1.00 96.62 217 ALA A CA 1
ATOM 1685 C C . ALA A 1 217 ? 13.151 6.823 -11.744 1.00 96.62 217 ALA A C 1
ATOM 1687 O O . ALA A 1 217 ? 13.339 6.165 -12.760 1.00 96.62 217 ALA A O 1
ATOM 1688 N N . ARG A 1 218 ? 12.620 8.047 -11.784 1.00 96.94 218 ARG A N 1
ATOM 1689 C CA . ARG A 1 218 ? 12.205 8.710 -13.017 1.00 96.94 218 ARG A CA 1
ATOM 1690 C C . ARG A 1 218 ? 13.345 8.831 -14.023 1.00 96.94 218 ARG A C 1
ATOM 1692 O O . ARG A 1 218 ? 13.156 8.465 -15.175 1.00 96.94 218 ARG A O 1
ATOM 1699 N N . ARG A 1 219 ? 14.504 9.336 -13.591 1.00 96.69 219 ARG A N 1
ATOM 1700 C CA . ARG A 1 219 ? 15.671 9.522 -14.468 1.00 96.69 219 ARG A CA 1
ATOM 1701 C C . ARG A 1 219 ? 16.151 8.201 -15.056 1.00 96.69 219 ARG A C 1
ATOM 1703 O O . ARG A 1 219 ? 16.471 8.133 -16.235 1.00 96.69 219 ARG A O 1
ATOM 1710 N N . GLU A 1 220 ? 16.172 7.161 -14.236 1.00 96.19 220 GLU A N 1
ATOM 1711 C CA . GLU A 1 220 ? 16.559 5.821 -14.664 1.00 96.19 220 GLU A CA 1
ATOM 1712 C C . GLU A 1 220 ? 15.573 5.228 -15.679 1.00 96.19 220 GLU A C 1
ATOM 1714 O O . GLU A 1 220 ? 15.978 4.772 -16.746 1.00 96.19 220 GLU A O 1
ATOM 1719 N N . LEU A 1 221 ? 14.274 5.282 -15.380 1.00 95.50 221 LEU A N 1
ATOM 1720 C CA . LEU A 1 221 ? 13.236 4.753 -16.263 1.00 95.50 221 LEU A CA 1
ATOM 1721 C C . LEU A 1 221 ? 13.136 5.545 -17.577 1.00 95.50 221 LEU A C 1
ATOM 1723 O O . LEU A 1 221 ? 12.841 4.966 -18.618 1.00 95.50 221 LEU A O 1
ATOM 1727 N N . GLU A 1 222 ? 13.402 6.855 -17.560 1.00 95.25 222 GLU A N 1
ATOM 1728 C CA . GLU A 1 222 ? 13.484 7.686 -18.770 1.00 95.25 222 GLU A CA 1
ATOM 1729 C C . GLU A 1 222 ? 14.665 7.299 -19.667 1.00 95.25 222 GLU A C 1
ATOM 1731 O O . GLU A 1 222 ? 14.498 7.204 -20.887 1.00 95.25 222 GLU A O 1
ATOM 1736 N N . ALA A 1 223 ? 15.835 7.040 -19.078 1.00 94.81 223 ALA A N 1
ATOM 1737 C CA . ALA A 1 223 ? 17.001 6.572 -19.821 1.00 94.81 223 ALA A CA 1
ATOM 1738 C C . ALA A 1 223 ? 16.716 5.217 -20.490 1.00 94.81 223 ALA A C 1
ATOM 1740 O O . ALA A 1 223 ? 16.853 5.089 -21.705 1.00 94.81 223 ALA A O 1
ATOM 1741 N N . ALA A 1 224 ? 16.192 4.255 -19.728 1.00 92.38 224 ALA A N 1
ATOM 1742 C CA . ALA A 1 224 ? 15.851 2.934 -20.251 1.00 92.38 224 ALA A CA 1
ATOM 1743 C C . ALA A 1 224 ? 14.732 2.966 -21.310 1.00 92.38 224 ALA A C 1
ATOM 1745 O O . ALA A 1 224 ? 14.758 2.206 -22.276 1.00 92.38 224 ALA A O 1
ATOM 1746 N N . ALA A 1 225 ? 13.742 3.854 -21.157 1.00 91.06 225 ALA A N 1
ATOM 1747 C CA . ALA A 1 225 ? 12.695 4.036 -22.163 1.00 91.06 225 ALA A CA 1
ATOM 1748 C C . ALA A 1 225 ? 13.252 4.577 -23.488 1.00 91.06 225 ALA A C 1
ATOM 1750 O O . ALA A 1 225 ? 12.754 4.204 -24.547 1.00 91.06 225 ALA A O 1
ATOM 1751 N N . SER A 1 226 ? 14.268 5.441 -23.423 1.00 91.06 226 SER A N 1
ATOM 1752 C CA . SER A 1 226 ? 14.923 6.009 -24.606 1.00 91.06 226 SER A CA 1
ATOM 1753 C C . SER A 1 226 ? 15.771 4.963 -25.336 1.00 91.06 226 SER A C 1
ATOM 1755 O O . SER A 1 226 ? 15.735 4.897 -26.560 1.00 91.06 226 SER A O 1
ATOM 1757 N N . GLU A 1 227 ? 16.479 4.104 -24.595 1.00 88.00 227 GLU A N 1
ATOM 1758 C CA . GLU A 1 227 ? 17.253 2.984 -25.156 1.00 88.00 227 GLU A CA 1
ATOM 1759 C C . GLU A 1 227 ? 16.367 1.948 -25.858 1.00 88.00 227 GLU A C 1
ATOM 1761 O O . GLU A 1 227 ? 16.745 1.420 -26.894 1.00 88.00 227 GLU A O 1
ATOM 1766 N N . ALA A 1 228 ? 15.164 1.685 -25.339 1.00 82.19 228 ALA A N 1
ATOM 1767 C CA . ALA A 1 228 ? 14.222 0.750 -25.957 1.00 82.19 228 ALA A CA 1
ATOM 1768 C C . ALA A 1 228 ? 13.576 1.271 -27.262 1.00 82.19 228 ALA A C 1
ATOM 1770 O O . ALA A 1 228 ? 12.902 0.505 -27.952 1.00 82.19 228 ALA A O 1
ATOM 1771 N N . GLN A 1 229 ? 13.717 2.565 -27.570 1.00 71.00 229 GLN A N 1
ATOM 1772 C CA . GLN A 1 229 ? 13.164 3.215 -28.767 1.00 71.00 229 GLN A CA 1
ATOM 1773 C C . GLN A 1 229 ? 14.210 3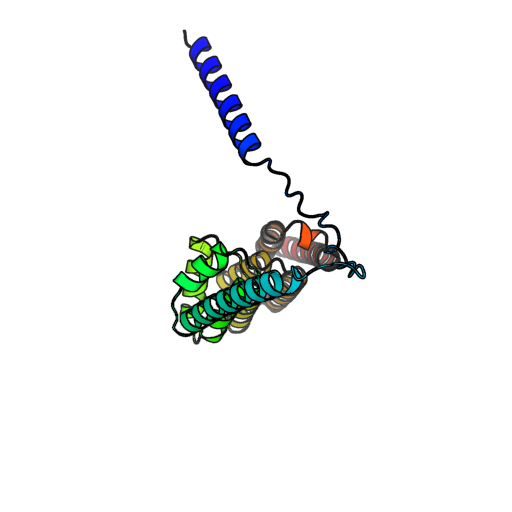.470 -29.865 1.00 71.00 229 GLN A C 1
ATOM 1775 O O . GLN A 1 229 ? 13.825 3.868 -30.966 1.00 71.00 229 GLN A O 1
ATOM 1780 N N . ALA A 1 230 ? 15.496 3.279 -29.558 1.00 57.44 230 ALA A N 1
ATOM 1781 C CA . ALA A 1 230 ? 16.624 3.443 -30.475 1.00 57.44 230 ALA A CA 1
ATOM 1782 C C . ALA A 1 230 ? 16.955 2.128 -31.197 1.00 57.44 230 ALA A C 1
ATOM 1784 O O . ALA A 1 230 ? 17.342 2.212 -32.385 1.00 57.44 230 ALA A O 1
#

Radius of gyration: 24.91 Å; Cα contacts (8 Å, |Δi|>4): 174; chains: 1; bounding box: 53×51×81 Å

Foldseek 3Di:
DVVVVVVVVVVVVVVVVVVVVVVVPPDPPVPPPDPPPPPPPDPPDPDPPPVVVVVVVVVVVVVVVLLVVLQVCLLVVNPVSLVVQVVVVDPVSNVSSLLSQLVNDPDPVSLVVSVVSCVVSVHQQAPNSLVSLLVVCVVQPEDVSLLVSLLSQLSNLALQSNLVSLVVVLVCVVVVVHPPQALVNSLVSLVVSLVSRDPDSCPDPSVVVSVVSSVVSNVVSVVVNVVVVD